Protein AF-A0A449B1X2-F1 (afdb_monomer)

Solvent-accessible surface area (backbone atoms only — not comparable to full-atom values): 13452 Å² total; per-residue (Å²): 103,74,69,58,47,42,67,74,52,53,91,56,66,64,50,77,48,64,40,92,92,39,86,48,26,43,33,37,37,63,71,72,96,64,82,89,53,92,91,52,80,82,50,52,73,48,73,60,70,95,83,69,76,61,75,64,58,42,82,43,78,46,67,61,74,65,26,79,80,39,42,88,85,44,70,64,73,46,77,41,82,39,59,34,68,63,61,54,47,45,52,52,50,53,50,34,22,24,56,30,46,59,81,82,82,80,75,73,80,76,51,33,55,60,54,52,50,51,47,60,46,50,78,43,73,47,51,63,50,61,53,73,44,55,70,60,47,50,54,52,50,55,50,40,63,74,76,56,79,53,97,44,34,60,64,74,38,41,64,64,38,55,57,40,61,71,49,52,72,74,53,49,58,54,33,51,57,41,38,62,76,46,51,89,76,57,81,77,84,83,77,54,67,67,57,40,52,53,52,49,51,53,49,37,52,52,45,25,53,38,44,68,69,37,71,90,36,57,53,72,65,72,70,68,127

Sequence (225 aa):
MKKDLAHILKDKKFKFYIDEDNPLILCFDYPKEYPNDDSLLNVIKLEFSTLSEPIPFFNRSIKPYISEVYQDAFPEKINVKVVDSLRTFYDKITILHREANRINGNYPKKYSRHYYDIYKMLESNLREKSLKNLDLLESVIEFKKKFYHCNFANYDQIYRSKLKLIPSQKAIEVFVNDYKSMKNMIFGDIVSFEQIIKTLKTYENDLNKAIKSFYKWTYKIIGLK

Foldseek 3Di:
DVVVVCVVVPPADKDWDADPVDNQWIKIQGGDPDDDDPLDDNIDIDGDDPQDDLPPKDWDWDFDPVCVVVVPVGVDTDIDIHRDPLLVLLLLLLVLQLQQQDDPLDADALNLVSLVVNLVSCVDCSLVVLLVPCVSNVVSLVSCVVPPDDPRSPSLVVLVLNRDRAHDPSNLVVSQVSVVSCQVVDPDDDDHSVVSNVSVVVSSNSNSVSSVVPPVSPVSVVPDD

Nearest PDB structures (foldseek):
  5yvi-assembly1_A  TM=2.124E-01  e=4.181E+00  Homo sapiens

Radius of gyration: 20.67 Å; Cα contacts (8 Å, |Δi|>4): 233; chains: 1; bounding box: 48×37×62 Å

Secondary structure (DSSP, 8-state):
-HHHHHHHHTT---EEEE-SS-TTEEEEE---SSPPPTTS--SEEEE--TT----SEEEEEE--THHHH-TTT--PPEEEEEE-HHHHHHHHHHHHHHHHT--S--PPTT-HHHHHHHHHHHTTTHHHHHHH-HHHHHHHHHHHHHH---TT--GGGGGGT-------HHHHHHHHHHHHHHGGG--SS---HHHHHHHHHHHHHHHHHHHHT-GGGHHHHHT--

InterPro domains:
  IPR014942 Nucleotidyl transferase AbiEii toxin, Type IV TA system [PF08843] (28-196)

Mean predicted aligned error: 6.17 Å

Organism: NCBI:txid171281

Structure (mmCIF, N/CA/C/O backbone):
data_AF-A0A449B1X2-F1
#
_entry.id   AF-A0A449B1X2-F1
#
loop_
_atom_site.group_PDB
_atom_site.id
_atom_site.type_symbol
_atom_site.label_atom_id
_atom_site.label_alt_id
_atom_site.label_comp_id
_atom_site.label_asym_id
_atom_site.label_entity_id
_atom_site.label_seq_id
_atom_site.pdbx_PDB_ins_code
_atom_site.Cartn_x
_atom_site.Cartn_y
_atom_site.Cartn_z
_atom_site.occupancy
_atom_site.B_iso_or_equiv
_atom_site.auth_seq_id
_atom_site.auth_comp_id
_atom_site.auth_asym_id
_atom_site.auth_atom_id
_atom_site.pdbx_PDB_model_num
ATOM 1 N N . MET A 1 1 ? -25.476 5.617 12.098 1.00 79.50 1 MET A N 1
ATOM 2 C CA . MET A 1 1 ? -24.223 5.414 12.861 1.00 79.50 1 MET A CA 1
ATOM 3 C C . MET A 1 1 ? -24.303 5.873 14.318 1.00 79.50 1 MET A C 1
ATOM 5 O O . MET A 1 1 ? -24.310 5.009 15.176 1.00 79.50 1 MET A O 1
ATOM 9 N N . LYS A 1 2 ? -24.373 7.179 14.653 1.00 83.19 2 LYS A N 1
ATOM 10 C CA . LYS A 1 2 ? -24.375 7.621 16.073 1.00 83.19 2 LYS A CA 1
ATOM 11 C C . LYS A 1 2 ? -25.532 7.029 16.896 1.00 83.19 2 LYS A C 1
ATOM 13 O O . LYS A 1 2 ? -25.310 6.615 18.025 1.00 83.19 2 LYS A O 1
ATOM 18 N N . LYS A 1 3 ? -26.740 6.965 16.319 1.00 85.56 3 LYS A N 1
ATOM 19 C CA . LYS A 1 3 ? -27.915 6.334 16.951 1.00 85.56 3 LYS A CA 1
ATOM 20 C C . LYS A 1 3 ? -27.709 4.828 17.164 1.00 85.56 3 LYS A C 1
ATOM 22 O O . LYS A 1 3 ? -27.893 4.348 18.273 1.00 85.56 3 LYS A O 1
ATOM 27 N N . ASP A 1 4 ? -27.254 4.122 16.131 1.00 86.88 4 ASP A N 1
ATOM 28 C CA . ASP A 1 4 ? -27.020 2.670 16.186 1.00 86.88 4 ASP A CA 1
ATOM 29 C C . ASP A 1 4 ? -25.948 2.311 17.226 1.00 86.88 4 ASP A C 1
ATOM 31 O O . ASP A 1 4 ? -26.134 1.414 18.042 1.00 86.88 4 ASP A O 1
ATOM 35 N N . LEU A 1 5 ? -24.847 3.068 17.263 1.00 88.19 5 LEU A N 1
ATOM 36 C CA . LEU A 1 5 ? -23.786 2.866 18.248 1.00 88.19 5 LEU A CA 1
ATOM 37 C C . LEU A 1 5 ? -24.212 3.246 19.663 1.00 88.19 5 LEU A C 1
ATOM 39 O O . LEU A 1 5 ? -23.775 2.586 20.593 1.00 88.19 5 LEU A O 1
ATOM 43 N N . ALA A 1 6 ? -25.080 4.244 19.849 1.00 87.69 6 ALA A N 1
ATOM 44 C CA . ALA A 1 6 ? -25.638 4.539 21.169 1.00 87.69 6 ALA A CA 1
ATOM 45 C C . ALA A 1 6 ? -26.463 3.361 21.708 1.00 87.69 6 ALA A C 1
ATOM 47 O O . ALA A 1 6 ? -26.383 3.043 22.888 1.00 87.69 6 ALA A O 1
ATOM 48 N N . HIS A 1 7 ? -27.198 2.666 20.838 1.00 88.12 7 HIS A N 1
ATOM 49 C CA . HIS A 1 7 ? -27.919 1.456 21.224 1.00 88.12 7 HIS A CA 1
ATOM 50 C C . HIS A 1 7 ? -26.964 0.308 21.603 1.00 88.12 7 HIS A C 1
ATOM 52 O O . HIS A 1 7 ? -27.181 -0.376 22.600 1.00 88.12 7 HIS A O 1
ATOM 58 N N . ILE A 1 8 ? -25.895 0.096 20.826 1.00 86.62 8 ILE A N 1
ATOM 59 C CA . ILE A 1 8 ? -24.929 -0.995 21.054 1.00 86.62 8 ILE A CA 1
ATOM 60 C C . ILE A 1 8 ? -24.057 -0.731 22.289 1.00 86.62 8 ILE A C 1
ATOM 62 O O . ILE A 1 8 ? -23.863 -1.616 23.119 1.00 86.62 8 ILE A O 1
ATOM 66 N N . LEU A 1 9 ? -23.527 0.486 22.412 1.00 87.75 9 LEU A N 1
ATOM 67 C CA . LEU A 1 9 ? -22.569 0.876 23.449 1.00 87.75 9 LEU A CA 1
ATOM 68 C C . LEU A 1 9 ? -23.246 1.353 24.743 1.00 87.75 9 LEU A C 1
ATOM 70 O O . LEU A 1 9 ? -22.560 1.516 25.754 1.00 87.75 9 LEU A O 1
ATOM 74 N N . LYS A 1 10 ? -24.574 1.531 24.733 1.00 88.50 10 LYS A N 1
ATOM 75 C CA . LYS A 1 10 ? -25.393 1.928 25.888 1.00 88.50 10 LYS A CA 1
ATOM 76 C C . LYS A 1 10 ? -24.820 3.179 26.572 1.00 88.50 10 LYS A C 1
ATOM 78 O O . LYS A 1 10 ? -24.658 4.212 25.928 1.00 88.50 10 LYS A O 1
ATOM 83 N N . ASP A 1 11 ? -24.472 3.072 27.853 1.00 86.75 11 ASP A N 1
ATOM 84 C CA . ASP A 1 11 ? -24.015 4.182 28.698 1.00 86.75 11 ASP A CA 1
ATOM 85 C C . ASP A 1 11 ? -22.529 4.533 28.511 1.00 86.75 11 ASP A C 1
ATOM 87 O O . ASP A 1 11 ? -22.004 5.449 29.153 1.00 86.75 11 ASP A O 1
ATOM 91 N N . LYS A 1 12 ? -21.807 3.806 27.650 1.00 89.75 12 LYS A N 1
ATOM 92 C CA . LYS A 1 12 ? -20.390 4.073 27.403 1.00 89.75 12 LYS A CA 1
ATOM 93 C C . LYS A 1 12 ? -20.226 5.388 26.643 1.00 89.75 12 LYS A C 1
ATOM 95 O O . LYS A 1 12 ? -20.872 5.637 25.627 1.00 89.75 12 LYS A O 1
ATOM 100 N N . LYS A 1 13 ? -19.299 6.226 27.110 1.00 89.44 13 LYS A N 1
ATOM 101 C CA . LYS A 1 13 ? -18.969 7.493 26.449 1.00 89.44 13 LYS A CA 1
ATOM 102 C C . LYS A 1 13 ? -18.191 7.231 25.160 1.00 89.44 13 LYS A C 1
ATOM 104 O O . LYS A 1 13 ? -17.174 6.547 25.179 1.00 89.44 13 LYS A O 1
ATOM 109 N N . PHE A 1 14 ? -18.648 7.830 24.066 1.00 93.00 14 PHE A N 1
ATOM 110 C CA . PHE A 1 14 ? -17.951 7.857 22.783 1.00 93.00 14 PHE A CA 1
ATOM 111 C C . PHE A 1 14 ? -18.197 9.195 22.083 1.00 93.00 14 PHE A C 1
ATOM 113 O O . PHE A 1 14 ? -19.202 9.866 22.344 1.00 93.00 14 PHE A O 1
ATOM 120 N N . LYS A 1 15 ? -17.308 9.588 21.168 1.00 93.38 15 LYS A N 1
ATOM 121 C CA . LYS A 1 15 ? -17.506 10.790 20.344 1.00 93.38 15 LYS A CA 1
ATOM 122 C C . LYS A 1 15 ? -17.110 10.568 18.891 1.00 93.38 15 LYS A C 1
ATOM 124 O O . LYS A 1 15 ? -16.187 9.823 18.576 1.00 93.38 15 LYS A O 1
ATOM 129 N N . PHE A 1 16 ? -17.821 11.278 18.024 1.00 94.81 16 PHE A N 1
ATOM 130 C CA . PHE A 1 16 ? -17.452 11.473 16.631 1.00 94.81 16 PHE A CA 1
ATOM 131 C C . PHE A 1 16 ? -17.043 12.925 16.441 1.00 94.81 16 PHE A C 1
ATOM 133 O O . PHE A 1 16 ? -17.738 13.816 16.930 1.00 94.81 16 PHE A O 1
ATOM 140 N N . TYR A 1 17 ? -15.947 13.154 15.733 1.00 95.12 17 TYR A N 1
ATOM 141 C CA . TYR A 1 17 ? -15.495 14.489 15.358 1.00 95.12 17 TYR A CA 1
ATOM 142 C C . TYR A 1 17 ? -14.731 14.427 14.038 1.00 95.12 17 TYR A C 1
ATOM 144 O O . TYR A 1 17 ? -14.221 13.375 13.659 1.00 95.12 17 TYR A O 1
ATOM 152 N N . ILE A 1 18 ? -14.696 15.541 13.320 1.00 96.25 18 ILE A N 1
ATOM 153 C CA . ILE A 1 18 ? -13.908 15.667 12.094 1.00 96.25 18 ILE A CA 1
ATOM 154 C C . ILE A 1 18 ? -12.468 15.994 12.502 1.00 96.25 18 ILE A C 1
ATOM 156 O O . ILE A 1 18 ? -12.262 16.751 13.450 1.00 96.25 18 ILE A O 1
ATOM 160 N N . ASP A 1 19 ? -11.491 15.377 11.843 1.00 94.75 19 ASP A N 1
ATOM 161 C CA . ASP A 1 19 ? -10.074 15.675 12.059 1.00 94.75 19 ASP A CA 1
ATOM 162 C C . ASP A 1 19 ? -9.773 17.142 11.712 1.00 94.75 19 ASP A C 1
ATOM 164 O O . ASP A 1 19 ? -10.241 17.652 10.694 1.00 94.75 19 ASP A O 1
ATOM 168 N N . GLU A 1 20 ? -9.017 17.823 12.572 1.00 93.81 20 GLU A N 1
ATOM 169 C CA . GLU A 1 20 ? -8.759 19.265 12.445 1.00 93.81 20 GLU A CA 1
ATOM 170 C C . GLU A 1 20 ? -7.933 19.598 11.197 1.00 93.81 20 GLU A C 1
ATOM 172 O O . GLU A 1 20 ? -8.171 20.620 10.553 1.00 93.81 20 GLU A O 1
ATOM 177 N N . ASP A 1 21 ? -7.013 18.706 10.819 1.00 93.19 21 ASP A N 1
ATOM 178 C CA . ASP A 1 21 ? -6.116 18.899 9.681 1.00 93.19 21 ASP A CA 1
ATOM 179 C C . ASP A 1 21 ? -6.729 18.402 8.365 1.00 93.19 21 ASP A C 1
ATOM 181 O O . ASP A 1 21 ? -6.285 18.789 7.279 1.00 93.19 21 ASP A O 1
ATOM 185 N N . ASN A 1 22 ? -7.731 17.516 8.429 1.00 91.25 22 ASN A N 1
ATOM 186 C CA . ASN A 1 22 ? -8.323 16.910 7.243 1.00 91.25 22 ASN A CA 1
ATOM 187 C C . ASN A 1 22 ? -9.846 16.696 7.369 1.00 91.25 22 ASN A C 1
ATOM 189 O O . ASN A 1 22 ? -10.288 15.712 7.972 1.00 91.25 22 ASN A O 1
ATOM 193 N N . PRO A 1 23 ? -10.673 17.510 6.681 1.00 93.19 23 PRO A N 1
ATOM 194 C CA . PRO A 1 23 ? -12.130 17.408 6.760 1.00 93.19 23 PRO A CA 1
ATOM 195 C C . PRO A 1 23 ? -12.701 16.113 6.162 1.00 93.19 23 PRO A C 1
ATOM 197 O O . PRO A 1 23 ? -13.877 15.807 6.354 1.00 93.19 23 PRO A O 1
ATOM 200 N N . LEU A 1 24 ? -11.885 15.342 5.436 1.00 93.19 24 LEU A N 1
ATOM 201 C CA . LEU A 1 24 ? -12.251 14.041 4.880 1.00 93.19 24 LEU A CA 1
ATOM 202 C C . LEU A 1 24 ? -12.017 12.881 5.855 1.00 93.19 24 LEU A C 1
ATOM 204 O O . LEU A 1 24 ? -12.243 11.727 5.492 1.00 93.19 24 LEU A O 1
ATOM 208 N N . ILE A 1 25 ? -11.557 13.156 7.076 1.00 94.56 25 ILE A N 1
ATOM 209 C CA . ILE A 1 25 ? -11.346 12.144 8.106 1.00 94.56 25 ILE A CA 1
ATOM 210 C C . ILE A 1 25 ? -12.384 12.326 9.213 1.00 94.56 25 ILE A C 1
ATOM 212 O O . ILE A 1 25 ? -12.395 13.324 9.933 1.00 94.56 25 ILE A O 1
ATOM 216 N N . LEU A 1 26 ? -13.229 11.311 9.390 1.00 95.06 26 LEU A N 1
ATOM 217 C CA . LEU A 1 26 ? -14.110 11.186 10.544 1.00 95.06 26 LEU A CA 1
ATOM 218 C C . LEU A 1 26 ? -13.417 10.346 11.618 1.00 95.06 26 LEU A C 1
ATOM 220 O O . LEU A 1 26 ? -13.124 9.168 11.416 1.00 95.06 26 LEU A O 1
ATOM 224 N N . CYS A 1 27 ? -13.187 10.943 12.778 1.00 95.62 27 CYS A N 1
ATOM 225 C CA . CYS A 1 27 ? -12.621 10.283 13.941 1.00 95.62 27 CYS A CA 1
ATOM 226 C C . CYS A 1 27 ? -13.729 9.692 14.819 1.00 95.62 27 CYS A C 1
ATOM 228 O O . CYS A 1 27 ? -14.678 10.386 15.191 1.00 95.62 27 CYS A O 1
ATOM 230 N N . PHE A 1 28 ? -13.579 8.421 15.187 1.00 95.06 28 PHE A N 1
ATOM 231 C CA . PHE A 1 28 ? -14.386 7.737 16.190 1.00 95.06 28 PHE A CA 1
ATOM 232 C C . PHE A 1 28 ? -13.539 7.444 17.429 1.00 95.06 28 PHE A C 1
ATOM 234 O O . PHE A 1 28 ? -12.698 6.541 17.435 1.00 95.06 28 PHE A O 1
ATOM 241 N N . ASP A 1 29 ? -13.765 8.229 18.479 1.00 92.69 29 ASP A N 1
ATOM 242 C CA . ASP A 1 29 ? -13.193 7.994 19.801 1.00 92.69 29 ASP A CA 1
ATOM 243 C C . ASP A 1 29 ? -14.105 7.026 20.551 1.00 92.69 29 ASP A C 1
ATOM 245 O O . ASP A 1 29 ? -15.198 7.388 21.009 1.00 92.69 29 ASP A O 1
ATOM 249 N N . TYR A 1 30 ? -13.679 5.769 20.563 1.00 91.69 30 TYR A N 1
ATOM 250 C CA . TYR A 1 30 ? -14.423 4.650 21.115 1.00 91.69 30 TYR A CA 1
ATOM 251 C C . TYR A 1 30 ? -14.208 4.538 22.636 1.00 91.69 30 TYR A C 1
ATOM 253 O O . TYR A 1 30 ? -13.225 5.065 23.161 1.00 91.69 30 TYR A O 1
ATOM 261 N N . PRO A 1 31 ? -15.101 3.844 23.365 1.00 90.62 31 PRO A N 1
ATOM 262 C CA . PRO A 1 31 ? -14.926 3.610 24.796 1.00 90.62 31 PRO A CA 1
ATOM 263 C C . PRO A 1 31 ? -13.665 2.788 25.093 1.00 90.62 31 PRO A C 1
ATOM 265 O O . PRO A 1 31 ? -13.450 1.748 24.473 1.00 90.62 31 PRO A O 1
ATOM 268 N N . LYS A 1 32 ? -12.854 3.222 26.063 1.00 86.88 32 LYS A N 1
ATOM 269 C CA . LYS A 1 32 ? -11.584 2.575 26.434 1.00 86.88 32 LYS A CA 1
ATOM 270 C C . LYS A 1 32 ? -11.630 2.136 27.891 1.00 86.88 32 LYS A C 1
ATOM 272 O O . LYS A 1 32 ? -12.046 2.912 28.746 1.00 86.88 32 LYS A O 1
ATOM 277 N N . GLU A 1 33 ? -11.177 0.915 28.152 1.00 82.69 33 GLU A N 1
ATOM 278 C CA . GLU A 1 33 ? -11.013 0.370 29.510 1.00 82.69 33 GLU A CA 1
ATOM 279 C C . GLU A 1 33 ? -9.566 0.498 30.015 1.00 82.69 33 GLU A C 1
ATOM 281 O O . GLU A 1 33 ? -9.317 0.446 31.215 1.00 82.69 33 GLU A O 1
ATOM 286 N N . TYR A 1 34 ? -8.611 0.698 29.102 1.00 80.38 34 TYR A N 1
ATOM 287 C CA . TYR A 1 34 ? -7.194 0.848 29.422 1.00 80.38 34 TYR A CA 1
ATOM 288 C C . TYR A 1 34 ? -6.746 2.307 29.265 1.00 80.38 34 TYR A C 1
ATOM 290 O O . TYR A 1 34 ? -7.310 3.028 28.432 1.00 80.38 34 TYR A O 1
ATOM 298 N N . PRO A 1 35 ? -5.737 2.752 30.040 1.00 73.19 35 PRO A N 1
ATOM 299 C CA . PRO A 1 35 ? -5.130 4.066 29.864 1.00 73.19 35 PRO A CA 1
ATOM 300 C C . PRO A 1 35 ? -4.631 4.261 28.432 1.00 73.19 35 PRO A C 1
ATOM 302 O O . PRO A 1 35 ? -4.249 3.301 27.762 1.00 73.19 35 PRO A O 1
ATOM 305 N N . ASN A 1 36 ? -4.617 5.513 27.975 1.00 70.44 36 ASN A N 1
ATOM 306 C CA . ASN A 1 36 ? -4.036 5.831 26.679 1.00 70.44 36 ASN A CA 1
ATOM 307 C C . ASN A 1 36 ? -2.548 5.462 26.689 1.00 70.44 36 ASN A C 1
ATOM 309 O O . ASN A 1 36 ? -1.791 5.944 27.529 1.00 70.44 36 ASN A O 1
ATOM 313 N N . ASP A 1 37 ? -2.152 4.631 25.736 1.00 67.12 37 ASP A N 1
ATOM 314 C CA . ASP A 1 37 ? -0.757 4.459 25.361 1.00 67.12 37 ASP A CA 1
ATOM 315 C C . ASP A 1 37 ? -0.428 5.508 24.291 1.00 67.12 37 ASP A C 1
ATOM 317 O O . ASP A 1 37 ? -1.051 5.518 23.224 1.00 67.12 37 ASP A O 1
ATOM 321 N N . ASP A 1 38 ? 0.525 6.398 24.576 1.00 66.94 38 ASP A N 1
ATOM 322 C CA . ASP A 1 38 ? 0.969 7.450 23.651 1.00 66.94 38 ASP A CA 1
ATOM 323 C C . ASP A 1 38 ? 1.613 6.882 22.371 1.00 66.94 38 ASP A C 1
ATOM 325 O O . ASP A 1 38 ? 1.762 7.590 21.372 1.00 66.94 38 ASP A O 1
ATOM 329 N N . SER A 1 39 ? 1.980 5.595 22.364 1.00 62.69 39 SER A N 1
ATOM 330 C CA . SER A 1 39 ? 2.537 4.916 21.194 1.00 62.69 39 SER A CA 1
ATOM 331 C C . SER A 1 39 ? 1.486 4.516 20.149 1.00 62.69 39 SER A C 1
ATOM 333 O O . SER A 1 39 ? 1.850 4.221 19.004 1.00 62.69 39 SER A O 1
ATOM 335 N N . LEU A 1 40 ? 0.189 4.556 20.489 1.00 67.69 40 LEU A N 1
ATOM 336 C CA . LEU A 1 40 ? -0.909 4.168 19.604 1.00 67.69 40 LEU A CA 1
ATOM 337 C C . LEU A 1 40 ? -1.988 5.251 19.504 1.00 67.69 40 LEU A C 1
ATOM 339 O O . LEU A 1 40 ? -2.415 5.875 20.471 1.00 67.69 40 LEU A O 1
ATOM 343 N N . LEU A 1 41 ? -2.494 5.443 18.285 1.00 76.81 41 LEU A N 1
ATOM 344 C CA . LEU A 1 41 ? -3.669 6.278 18.060 1.00 76.81 41 LEU A CA 1
ATOM 345 C C . LEU A 1 41 ? -4.904 5.559 18.611 1.00 76.81 41 LEU A C 1
ATOM 347 O O . LEU A 1 41 ? -5.445 4.662 17.971 1.00 76.81 41 LEU A O 1
ATOM 351 N N . ASN A 1 42 ? -5.380 5.997 19.774 1.00 84.06 42 ASN A N 1
ATOM 352 C CA . ASN A 1 42 ? -6.556 5.440 20.448 1.00 84.06 42 ASN A CA 1
ATOM 353 C C . ASN A 1 42 ? -7.881 5.947 19.843 1.00 84.06 42 ASN A C 1
ATOM 355 O O . ASN A 1 42 ? -8.809 6.292 20.569 1.00 84.06 42 ASN A O 1
ATOM 359 N N . VAL A 1 43 ? -7.953 6.074 18.517 1.00 91.62 43 VAL A N 1
ATOM 360 C CA . VAL A 1 43 ? -9.102 6.593 17.760 1.00 91.62 43 VAL A CA 1
ATOM 361 C C . VAL A 1 43 ? -9.167 5.863 16.421 1.00 91.62 43 VAL A C 1
ATOM 363 O O . VAL A 1 43 ? -8.153 5.728 15.735 1.00 91.62 43 VAL A O 1
ATOM 366 N N . ILE A 1 44 ? -10.362 5.439 16.006 1.00 92.94 44 ILE A N 1
ATOM 367 C CA . ILE A 1 44 ? -10.575 4.876 14.668 1.00 92.94 44 ILE A CA 1
ATOM 368 C C . ILE A 1 44 ? -10.782 6.036 13.692 1.00 92.94 44 ILE A C 1
ATOM 370 O O . ILE A 1 44 ? -11.759 6.776 13.801 1.00 92.94 44 ILE A O 1
ATOM 374 N N . LYS A 1 45 ? -9.865 6.202 12.734 1.00 94.19 45 LYS A N 1
ATOM 375 C CA . LYS A 1 45 ? -9.980 7.198 11.659 1.00 94.19 45 LYS A CA 1
ATOM 376 C C . LYS A 1 45 ? -10.632 6.569 10.428 1.00 94.19 45 LYS A C 1
ATOM 378 O O . LYS A 1 45 ? -10.117 5.597 9.882 1.00 94.19 45 LYS A O 1
ATOM 383 N N . LEU A 1 46 ? -11.751 7.137 9.990 1.00 93.44 46 LEU A N 1
ATOM 384 C CA . LEU A 1 46 ? -12.450 6.781 8.758 1.00 93.44 46 LEU A CA 1
ATOM 385 C C . LEU A 1 46 ? -12.140 7.850 7.708 1.00 93.44 46 LEU A C 1
ATOM 387 O O . LEU A 1 46 ? -12.628 8.973 7.808 1.00 93.44 46 LEU A O 1
ATOM 391 N N . GLU A 1 47 ? -11.301 7.511 6.733 1.00 92.94 47 GLU A N 1
ATOM 392 C CA . GLU A 1 47 ? -10.860 8.433 5.682 1.00 92.94 47 GLU A CA 1
ATOM 393 C C . GLU A 1 47 ? -11.690 8.255 4.403 1.00 92.94 47 GLU A C 1
ATOM 395 O O . GLU A 1 47 ? -11.806 7.152 3.865 1.00 92.94 47 GLU A O 1
ATOM 400 N N . PHE A 1 48 ? -12.245 9.356 3.895 1.00 88.69 48 PHE A N 1
ATOM 401 C CA . PHE A 1 48 ? -13.091 9.389 2.705 1.00 88.69 48 PHE A CA 1
ATOM 402 C C . PHE A 1 48 ? -12.367 10.092 1.556 1.00 88.69 48 PHE A C 1
ATOM 404 O O . PHE A 1 48 ? -12.334 11.313 1.466 1.00 88.69 48 PHE A O 1
ATOM 411 N N . SER A 1 49 ? -11.791 9.327 0.633 1.00 79.50 49 SER A N 1
ATOM 412 C CA . SER A 1 49 ? -11.182 9.906 -0.569 1.00 79.50 49 SER A CA 1
ATOM 413 C C . SER A 1 49 ? -12.235 10.196 -1.641 1.00 79.50 49 SER A C 1
ATOM 415 O O . SER A 1 49 ? -13.020 9.323 -1.994 1.00 79.50 49 SER A O 1
ATOM 417 N N . THR A 1 50 ? -12.211 11.397 -2.222 1.00 73.94 50 THR A N 1
ATOM 418 C CA . THR A 1 50 ? -13.049 11.762 -3.384 1.00 73.94 50 THR A CA 1
ATOM 419 C C . THR A 1 50 ? -12.522 11.192 -4.707 1.00 73.94 50 THR A C 1
ATOM 421 O O . THR A 1 50 ? -13.232 11.194 -5.707 1.00 73.94 50 THR A O 1
ATOM 424 N N . LEU A 1 51 ? -11.278 10.696 -4.710 1.00 73.81 51 LEU A N 1
ATOM 425 C CA . LEU A 1 51 ? -10.538 10.221 -5.886 1.00 73.81 51 LEU A CA 1
ATOM 426 C C . LEU A 1 51 ? -10.162 8.731 -5.806 1.00 73.81 51 LEU A C 1
ATOM 428 O O . LEU A 1 51 ? -9.220 8.292 -6.461 1.00 73.81 51 LEU A O 1
ATOM 432 N N . SER A 1 52 ? -10.850 7.932 -4.993 1.00 66.94 52 SER A N 1
ATOM 433 C CA . SER A 1 52 ? -10.652 6.482 -4.979 1.00 66.94 52 SER A CA 1
ATOM 434 C C . SER A 1 52 ? -11.486 5.831 -6.082 1.00 66.94 52 SER A C 1
ATOM 436 O O . SER A 1 52 ? -12.706 5.952 -6.105 1.00 66.94 52 SER A O 1
ATOM 438 N N . GLU A 1 53 ? -10.836 5.108 -6.994 1.00 72.50 53 GLU A N 1
ATOM 439 C CA . GLU A 1 53 ? -11.523 4.206 -7.920 1.00 72.50 53 GLU A CA 1
ATOM 440 C C . GLU A 1 53 ? -11.522 2.798 -7.311 1.00 72.50 53 GLU A C 1
ATOM 442 O O . GLU A 1 53 ? -10.494 2.119 -7.332 1.00 72.50 53 GLU A O 1
ATOM 447 N N . PRO A 1 54 ? -12.649 2.333 -6.743 1.00 72.06 54 PRO A N 1
ATOM 448 C CA . PRO A 1 54 ? -12.691 1.073 -6.011 1.00 72.06 54 PRO A CA 1
ATOM 449 C C . PRO A 1 54 ? -12.826 -0.138 -6.944 1.00 72.06 54 PRO A C 1
ATOM 451 O O . PRO A 1 54 ? -13.273 -1.192 -6.510 1.00 72.06 54 PRO A O 1
ATOM 454 N N . ILE A 1 55 ? -12.524 -0.000 -8.235 1.00 79.88 55 ILE A N 1
ATOM 455 C CA . ILE A 1 55 ? -12.820 -1.016 -9.246 1.00 79.88 55 ILE A CA 1
ATOM 456 C C . ILE A 1 55 ? -11.514 -1.685 -9.702 1.00 79.88 55 ILE A C 1
ATOM 458 O O . ILE A 1 55 ? -10.570 -0.986 -10.071 1.00 79.88 55 ILE A O 1
ATOM 462 N N . PRO A 1 56 ? -11.438 -3.025 -9.728 1.00 87.31 56 PRO A N 1
ATOM 463 C CA . PRO A 1 56 ? -12.455 -3.970 -9.261 1.00 87.31 56 PRO A CA 1
ATOM 464 C C . PRO A 1 56 ? -12.532 -4.052 -7.722 1.00 87.31 56 PRO A C 1
ATOM 466 O O . PRO A 1 56 ? -11.531 -3.860 -7.032 1.00 87.31 56 PRO A O 1
ATOM 469 N N . PHE A 1 57 ? -13.715 -4.384 -7.191 1.00 89.38 57 PHE A N 1
ATOM 470 C CA . PHE A 1 57 ? -13.929 -4.722 -5.776 1.00 89.38 57 PHE A CA 1
ATOM 471 C C . PHE A 1 57 ? -14.541 -6.115 -5.632 1.00 89.38 57 PHE A C 1
ATOM 473 O O . PHE A 1 57 ? -15.201 -6.624 -6.537 1.00 89.38 57 PHE A O 1
ATOM 480 N N . PHE A 1 58 ? -14.374 -6.704 -4.451 1.00 88.81 58 PHE A N 1
ATOM 481 C CA . PHE A 1 58 ? -14.935 -7.996 -4.080 1.00 88.81 58 PHE A CA 1
ATOM 482 C C . PHE A 1 58 ? -15.553 -7.940 -2.685 1.00 88.81 58 PHE A C 1
ATOM 484 O O . PHE A 1 58 ? -15.085 -7.211 -1.811 1.00 88.81 58 PHE A O 1
ATOM 491 N N . ASN A 1 59 ? -16.577 -8.759 -2.451 1.00 92.44 59 ASN A N 1
ATOM 492 C CA . ASN A 1 59 ? -17.039 -9.032 -1.094 1.00 92.44 59 ASN A CA 1
ATOM 493 C C . ASN A 1 59 ? -16.083 -10.035 -0.438 1.00 92.44 59 ASN A C 1
ATOM 495 O O . ASN A 1 59 ? -15.788 -11.090 -1.006 1.00 92.44 59 ASN A O 1
ATOM 499 N N . ARG A 1 60 ? -15.602 -9.720 0.762 1.00 91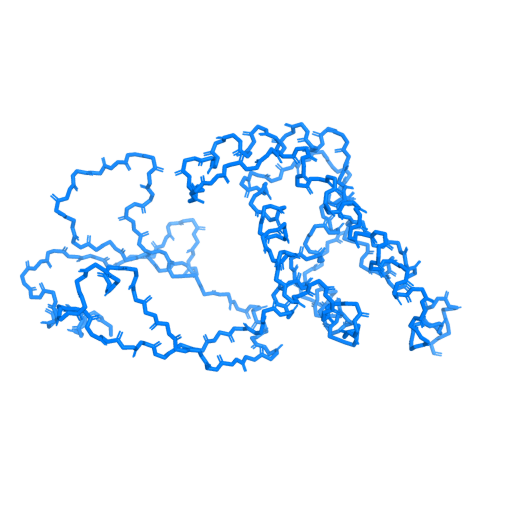.94 60 ARG A N 1
ATOM 500 C CA . ARG A 1 60 ? -14.800 -10.617 1.594 1.00 91.94 60 ARG A CA 1
ATOM 501 C C . ARG A 1 60 ? -15.448 -10.767 2.955 1.00 91.94 60 ARG A C 1
ATOM 503 O O . ARG A 1 60 ? -15.899 -9.792 3.544 1.00 91.94 60 ARG A O 1
ATOM 510 N N . SER A 1 61 ? -15.469 -12.002 3.436 1.00 93.06 61 SER A N 1
ATOM 511 C CA . SER A 1 61 ? -15.850 -12.301 4.808 1.00 93.06 61 SER A CA 1
ATOM 512 C C . SER A 1 61 ? -14.603 -12.204 5.678 1.00 93.06 61 SER A C 1
ATOM 514 O O . SER A 1 61 ? -13.595 -12.842 5.370 1.00 93.06 61 SER A O 1
ATOM 516 N N . ILE A 1 62 ? -14.658 -11.390 6.724 1.00 92.19 62 ILE A N 1
ATOM 517 C CA . ILE A 1 62 ? -13.595 -11.223 7.713 1.00 92.19 62 ILE A CA 1
ATOM 518 C C . ILE A 1 62 ? -14.092 -11.668 9.086 1.00 92.19 62 ILE A C 1
ATOM 520 O O . ILE A 1 62 ? -15.295 -11.669 9.365 1.00 92.19 62 ILE A O 1
ATOM 524 N N . LYS A 1 63 ? -13.142 -12.034 9.944 1.00 90.50 63 LYS A N 1
ATOM 525 C CA . LYS A 1 63 ? -13.376 -12.351 11.349 1.00 90.50 63 LYS A CA 1
ATOM 526 C C . LYS A 1 63 ? -12.465 -11.491 12.225 1.00 90.50 63 LYS A C 1
ATOM 528 O O . LYS A 1 63 ? -11.308 -11.296 11.852 1.00 90.50 63 LYS A O 1
ATOM 533 N N . PRO A 1 64 ? -12.950 -10.978 13.365 1.00 90.00 64 PRO A N 1
ATOM 534 C CA . PRO A 1 64 ? -12.092 -10.319 14.342 1.00 90.00 64 PRO A CA 1
ATOM 535 C C . PRO A 1 64 ? -11.064 -11.299 14.919 1.00 90.00 64 PRO A C 1
ATOM 537 O O . PRO A 1 64 ? -11.432 -12.426 15.239 1.00 90.00 64 PRO A O 1
ATOM 540 N N . TYR A 1 65 ? -9.820 -10.877 15.157 1.00 88.44 65 TYR A N 1
ATOM 541 C CA . TYR A 1 65 ? -8.822 -11.749 15.802 1.00 88.44 65 TYR A CA 1
ATOM 542 C C . TYR A 1 65 ? -9.261 -12.241 17.185 1.00 88.44 65 TYR A C 1
ATOM 544 O O . TYR A 1 65 ? -8.986 -13.376 17.553 1.00 88.44 65 TYR A O 1
ATOM 552 N N . ILE A 1 66 ? -10.019 -11.432 17.934 1.00 89.62 66 ILE A N 1
ATOM 553 C CA . ILE A 1 66 ? -10.550 -11.844 19.242 1.00 89.62 66 ILE A CA 1
ATOM 554 C C . ILE A 1 66 ? -11.470 -13.072 19.147 1.00 89.62 66 ILE A C 1
ATOM 556 O O . ILE A 1 66 ? -11.563 -13.832 20.106 1.00 89.62 66 ILE A O 1
ATOM 560 N N . SER A 1 67 ? -12.086 -13.314 17.983 1.00 90.06 67 SER A N 1
ATOM 561 C CA . SER A 1 67 ? -12.887 -14.518 17.746 1.00 90.06 67 SER A CA 1
ATOM 562 C C . SER A 1 67 ? -12.047 -15.791 17.680 1.00 90.06 67 SER A C 1
ATOM 564 O O . SER A 1 67 ? -12.590 -16.866 17.876 1.00 90.06 67 SER A O 1
ATOM 566 N N . GLU A 1 68 ? -10.736 -15.710 17.435 1.00 87.94 68 GLU A N 1
ATOM 567 C CA . GLU A 1 68 ? -9.859 -16.887 17.456 1.00 87.94 68 GLU A CA 1
ATOM 568 C C . GLU A 1 68 ? -9.660 -17.416 18.880 1.00 87.94 68 GLU A C 1
ATOM 570 O O . GLU A 1 68 ? -9.506 -18.619 19.069 1.00 87.94 68 GLU A O 1
ATOM 575 N N . VAL A 1 69 ? -9.722 -16.523 19.875 1.00 91.06 69 VAL A N 1
ATOM 576 C CA . VAL A 1 69 ? -9.573 -16.848 21.301 1.00 91.06 69 VAL A CA 1
ATOM 577 C C . VAL A 1 69 ? -10.933 -17.054 21.974 1.00 91.06 69 VAL A C 1
ATOM 579 O O . VAL A 1 69 ? -11.094 -17.973 22.769 1.00 91.06 69 VAL A O 1
ATOM 582 N N . TYR A 1 70 ? -11.925 -16.225 21.638 1.00 89.69 70 TYR A N 1
ATOM 583 C CA . TYR A 1 70 ? -13.260 -16.225 22.241 1.00 89.69 70 TYR A CA 1
ATOM 584 C C . TYR A 1 70 ? -14.345 -16.442 21.178 1.00 89.69 70 TYR A C 1
ATOM 586 O O . TYR A 1 70 ? -15.136 -15.543 20.878 1.00 89.69 70 TYR A O 1
ATOM 594 N N . GLN A 1 71 ? -14.371 -17.642 20.594 1.00 86.25 71 GLN A N 1
ATOM 595 C CA . GLN A 1 71 ? -15.268 -17.993 19.483 1.00 86.25 71 GLN A CA 1
ATOM 596 C C . GLN A 1 71 ? -16.752 -17.788 19.815 1.00 86.25 71 GLN A C 1
ATOM 598 O O . GLN A 1 71 ? -17.477 -17.222 19.000 1.00 86.25 71 GLN A O 1
ATOM 603 N N . ASP A 1 72 ? -17.186 -18.182 21.015 1.00 88.62 72 ASP A N 1
ATOM 604 C CA . ASP A 1 72 ? -18.599 -18.110 21.418 1.00 88.62 72 ASP A CA 1
ATOM 605 C C . ASP A 1 72 ? -19.074 -16.677 21.688 1.00 88.62 72 ASP A C 1
ATOM 607 O O . ASP A 1 72 ? -20.239 -16.351 21.468 1.00 88.62 72 ASP A O 1
ATOM 611 N N . ALA A 1 73 ? -18.170 -15.802 22.142 1.00 85.44 73 ALA A N 1
ATOM 612 C CA . ALA A 1 73 ? -18.485 -14.404 22.434 1.00 85.44 73 ALA A CA 1
ATOM 613 C C . ALA A 1 73 ? -18.469 -13.521 21.176 1.00 85.44 73 ALA A C 1
ATOM 615 O O . ALA A 1 73 ? -19.173 -12.514 21.120 1.00 85.44 73 ALA A O 1
ATOM 616 N N . PHE A 1 74 ? -17.683 -13.899 20.160 1.00 84.94 74 PHE A N 1
ATOM 617 C CA . PHE A 1 74 ? -17.560 -13.169 18.896 1.00 84.94 74 PHE A CA 1
ATOM 618 C C . PHE A 1 74 ? -17.735 -14.102 17.683 1.00 84.94 74 PHE A C 1
ATOM 620 O O . PHE A 1 74 ? -16.817 -14.230 16.868 1.00 84.94 74 PHE A O 1
ATOM 627 N N . PRO A 1 75 ? -18.907 -14.745 17.516 1.00 78.38 75 PRO A N 1
ATOM 628 C CA . PRO A 1 75 ? -19.124 -15.740 16.461 1.00 78.38 75 PRO A CA 1
ATOM 629 C C . PRO A 1 75 ? -19.287 -15.117 15.064 1.00 78.38 75 PRO A C 1
ATOM 631 O O . PRO A 1 75 ? -19.321 -15.822 14.049 1.00 78.38 75 PRO A O 1
ATOM 634 N N . GLU A 1 76 ? -19.430 -13.793 14.996 1.00 81.19 76 GLU A N 1
ATOM 635 C CA . GLU A 1 76 ? -19.857 -13.076 13.803 1.00 81.19 76 GLU A CA 1
ATOM 636 C C . GLU A 1 76 ? -18.809 -13.089 12.681 1.00 81.19 76 GLU A C 1
ATOM 638 O O . GLU A 1 76 ? -17.627 -12.786 12.859 1.00 81.19 76 GLU A O 1
ATOM 643 N N . LYS A 1 77 ? -19.285 -13.390 11.469 1.00 86.56 77 LYS A N 1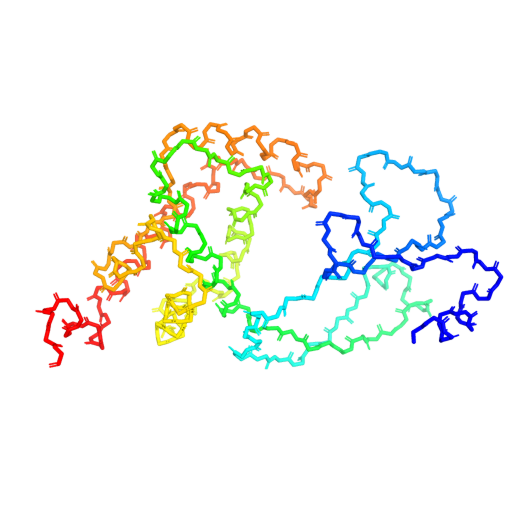
ATOM 644 C CA . LYS A 1 77 ? -18.560 -13.153 10.220 1.00 86.56 77 LYS A CA 1
ATOM 645 C C . LYS A 1 77 ? -19.050 -11.847 9.616 1.00 86.56 77 LYS A C 1
ATOM 647 O O . LYS A 1 77 ? -20.230 -11.717 9.296 1.00 86.56 77 LYS A O 1
ATOM 652 N N . ILE A 1 78 ? -18.138 -10.908 9.401 1.00 90.25 78 ILE A N 1
ATOM 653 C CA . ILE A 1 78 ? -18.467 -9.596 8.847 1.00 90.25 78 ILE A CA 1
ATOM 654 C C . ILE A 1 78 ? -18.160 -9.624 7.354 1.00 90.25 78 ILE A C 1
ATOM 656 O O . ILE A 1 78 ? -17.042 -9.934 6.949 1.00 90.25 78 ILE A O 1
ATOM 660 N N . ASN A 1 79 ? -19.142 -9.302 6.516 1.00 92.31 79 ASN A N 1
ATOM 661 C CA . ASN A 1 79 ? -18.927 -9.185 5.077 1.00 92.31 79 ASN A CA 1
ATOM 662 C C . ASN A 1 79 ? -18.632 -7.730 4.718 1.00 92.31 79 ASN A C 1
ATOM 664 O O . ASN A 1 79 ? -19.444 -6.842 4.966 1.00 92.31 79 ASN A O 1
ATOM 668 N N . VAL A 1 80 ? -17.476 -7.497 4.106 1.00 92.50 80 VAL A N 1
ATOM 669 C CA . VAL A 1 80 ? -17.001 -6.173 3.704 1.00 92.50 80 VAL A CA 1
ATOM 670 C C . VAL A 1 80 ? -16.719 -6.135 2.208 1.00 92.50 80 VAL A C 1
ATOM 672 O O . VAL A 1 80 ? -16.236 -7.106 1.623 1.00 92.50 80 VAL A O 1
ATOM 675 N N . LYS A 1 81 ? -17.001 -4.993 1.578 1.00 92.06 81 LYS A N 1
ATOM 676 C CA . LYS A 1 81 ? -16.525 -4.702 0.223 1.00 92.06 81 LYS A CA 1
ATOM 677 C C . LYS A 1 81 ? -15.087 -4.215 0.313 1.00 92.06 81 LYS A C 1
ATOM 679 O O . LYS A 1 81 ? -14.817 -3.235 1.001 1.00 92.06 81 LYS A O 1
ATOM 684 N N . VAL A 1 82 ? -14.183 -4.883 -0.391 1.00 92.00 82 VAL A N 1
ATOM 685 C CA . VAL A 1 82 ? -12.766 -4.516 -0.451 1.00 92.00 82 VAL A CA 1
ATOM 686 C C . VAL A 1 82 ? -12.333 -4.344 -1.895 1.00 92.00 82 VAL A C 1
ATOM 688 O O . VAL A 1 82 ? -12.788 -5.073 -2.777 1.00 92.00 82 VAL A O 1
ATOM 691 N N . VAL A 1 83 ? -11.438 -3.389 -2.134 1.00 92.12 83 VAL A N 1
ATOM 692 C CA . VAL A 1 83 ? -10.763 -3.256 -3.428 1.00 92.12 83 VAL A CA 1
ATOM 693 C C . VAL A 1 83 ? -9.956 -4.524 -3.692 1.00 92.12 83 VAL A C 1
ATOM 695 O O . VAL A 1 83 ? -9.430 -5.149 -2.767 1.00 92.12 83 VAL A O 1
ATOM 698 N N . ASP A 1 84 ? -9.872 -4.919 -4.956 1.00 93.06 84 ASP A N 1
ATOM 699 C CA . ASP A 1 84 ? -9.041 -6.034 -5.374 1.00 93.06 84 ASP A CA 1
ATOM 700 C C . ASP A 1 84 ? -7.598 -5.893 -4.869 1.00 93.06 84 ASP A C 1
ATOM 702 O O . ASP A 1 84 ? -6.987 -4.816 -4.885 1.00 93.06 84 ASP A O 1
ATOM 706 N N . SER A 1 85 ? -7.040 -7.005 -4.395 1.00 94.50 85 SER A N 1
ATOM 707 C CA . SER A 1 85 ? -5.711 -7.000 -3.794 1.00 94.50 85 SER A CA 1
ATOM 708 C C . SER A 1 85 ? -4.620 -6.771 -4.836 1.00 94.50 85 SER A C 1
ATOM 710 O O . SER A 1 85 ? -3.614 -6.142 -4.512 1.00 94.50 85 SER A O 1
ATOM 712 N N . LEU A 1 86 ? -4.824 -7.200 -6.087 1.00 96.44 86 LEU A N 1
ATOM 713 C CA . LEU A 1 86 ? -3.886 -6.937 -7.174 1.00 96.44 86 LEU A CA 1
ATOM 714 C C . LEU A 1 86 ? -3.969 -5.479 -7.651 1.00 96.44 86 LEU A C 1
ATOM 716 O O . LEU A 1 86 ? -2.932 -4.852 -7.860 1.00 96.44 86 LEU A O 1
ATOM 720 N N . ARG A 1 87 ? -5.167 -4.894 -7.735 1.00 95.44 87 ARG A N 1
ATOM 721 C CA . ARG A 1 87 ? -5.353 -3.450 -7.953 1.00 95.44 87 ARG A CA 1
ATOM 722 C C . ARG A 1 87 ? -4.616 -2.636 -6.889 1.00 95.44 87 ARG A C 1
ATOM 724 O O . ARG A 1 87 ? -3.779 -1.804 -7.225 1.00 95.44 87 ARG A O 1
ATOM 731 N N . THR A 1 88 ? -4.857 -2.943 -5.613 1.00 95.19 88 THR A N 1
ATOM 732 C CA . THR A 1 88 ? -4.179 -2.305 -4.469 1.00 95.19 88 THR A CA 1
ATOM 733 C C . THR A 1 88 ? -2.661 -2.464 -4.554 1.00 95.19 88 THR A C 1
ATOM 735 O O . THR A 1 88 ? -1.909 -1.534 -4.261 1.00 95.19 88 THR A O 1
ATOM 738 N N . PHE A 1 89 ? -2.197 -3.643 -4.969 1.00 97.62 89 PHE A N 1
ATOM 739 C CA . PHE A 1 89 ? -0.782 -3.920 -5.160 1.00 97.62 89 PHE A CA 1
ATOM 740 C C . PHE A 1 89 ? -0.177 -3.004 -6.228 1.00 97.62 89 PHE A C 1
ATOM 742 O O . PHE A 1 89 ? 0.829 -2.34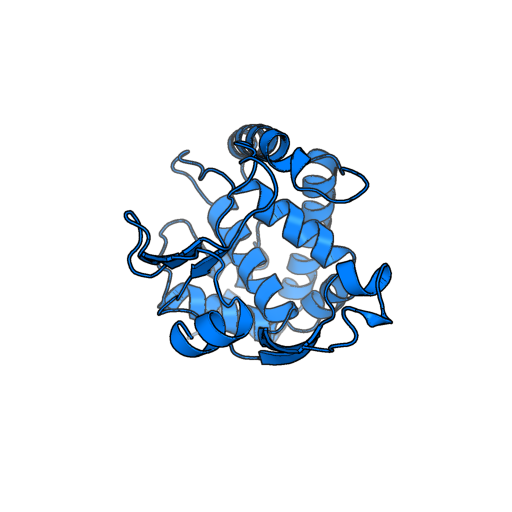9 -5.965 1.00 97.62 89 PHE A O 1
ATOM 749 N N . TYR A 1 90 ? -0.808 -2.877 -7.398 1.00 97.75 90 TYR A N 1
ATOM 750 C CA . TYR A 1 90 ? -0.343 -1.965 -8.445 1.00 97.75 90 TYR A CA 1
ATOM 751 C C . TYR A 1 90 ? -0.423 -0.488 -8.044 1.00 97.75 90 TYR A C 1
ATOM 753 O O . TYR A 1 90 ? 0.473 0.289 -8.382 1.00 97.75 90 TYR A O 1
ATOM 761 N N . ASP A 1 91 ? -1.429 -0.092 -7.264 1.00 95.69 91 ASP A N 1
ATOM 762 C CA . ASP A 1 91 ? -1.483 1.240 -6.658 1.00 95.69 91 ASP A CA 1
ATOM 763 C C . ASP A 1 91 ? -0.245 1.497 -5.781 1.00 95.69 91 ASP A C 1
ATOM 765 O O . ASP A 1 91 ? 0.413 2.527 -5.929 1.00 95.69 91 ASP A O 1
ATOM 769 N N . LYS A 1 92 ? 0.154 0.543 -4.931 1.00 96.75 92 LYS A N 1
ATOM 770 C CA . LYS A 1 92 ? 1.383 0.662 -4.124 1.00 96.75 92 LYS A CA 1
ATOM 771 C C . LYS A 1 92 ? 2.655 0.643 -4.980 1.00 96.75 92 LYS A C 1
ATOM 773 O O . LYS A 1 92 ? 3.586 1.397 -4.703 1.00 96.75 92 LYS A O 1
ATOM 778 N N . ILE A 1 93 ? 2.702 -0.174 -6.031 1.00 98.25 93 ILE A N 1
ATOM 779 C CA . ILE A 1 93 ? 3.838 -0.239 -6.963 1.00 98.25 93 ILE A CA 1
ATOM 780 C C . ILE A 1 93 ? 4.056 1.107 -7.665 1.00 98.25 93 ILE A C 1
ATOM 782 O O . ILE A 1 93 ? 5.183 1.595 -7.727 1.00 98.25 93 ILE A O 1
ATOM 786 N N . THR A 1 94 ? 2.989 1.746 -8.149 1.00 97.12 94 THR A N 1
ATOM 787 C CA . THR A 1 94 ? 3.080 3.062 -8.806 1.00 97.12 94 THR A CA 1
ATOM 788 C C . THR A 1 94 ? 3.420 4.184 -7.822 1.00 97.12 94 THR A C 1
ATOM 790 O O . THR A 1 94 ? 4.163 5.100 -8.173 1.00 97.12 94 THR A O 1
ATOM 793 N N . ILE A 1 95 ? 2.963 4.081 -6.570 1.00 95.50 95 ILE A N 1
ATOM 794 C CA . ILE A 1 95 ? 3.383 4.941 -5.454 1.00 95.50 95 ILE A CA 1
ATOM 795 C C . ILE A 1 95 ? 4.902 4.839 -5.235 1.00 95.50 95 ILE A C 1
ATOM 797 O O . ILE A 1 95 ? 5.581 5.867 -5.253 1.00 95.50 95 ILE A O 1
ATOM 801 N N . LEU A 1 96 ? 5.463 3.628 -5.109 1.00 97.19 96 LEU A N 1
ATOM 802 C CA . LEU A 1 96 ? 6.915 3.460 -4.963 1.00 97.19 96 LEU A CA 1
ATOM 803 C C . LEU A 1 96 ? 7.686 3.948 -6.192 1.00 97.19 96 LEU A C 1
ATOM 805 O O . LEU A 1 96 ? 8.735 4.564 -6.030 1.00 97.19 96 LEU A O 1
ATOM 809 N N . HIS 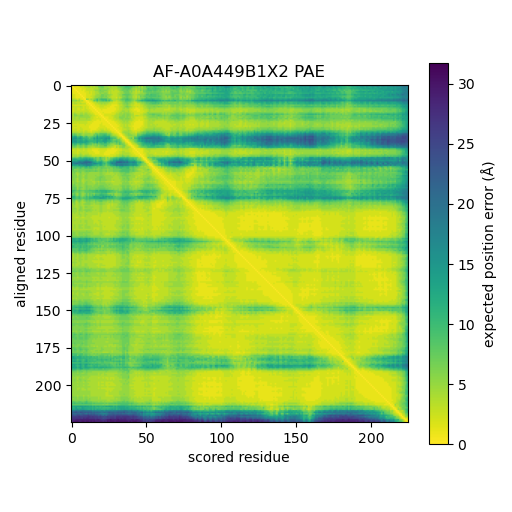A 1 97 ? 7.157 3.753 -7.402 1.00 97.81 97 HIS A N 1
ATOM 810 C CA . HIS A 1 97 ? 7.777 4.284 -8.617 1.00 97.81 97 HIS A CA 1
ATOM 811 C C . HIS A 1 97 ? 7.886 5.794 -8.627 1.00 97.81 97 HIS A C 1
ATOM 813 O O . HIS A 1 97 ? 8.961 6.336 -8.897 1.00 97.81 97 HIS A O 1
ATOM 819 N N . ARG A 1 98 ? 6.802 6.478 -8.270 1.00 95.56 98 A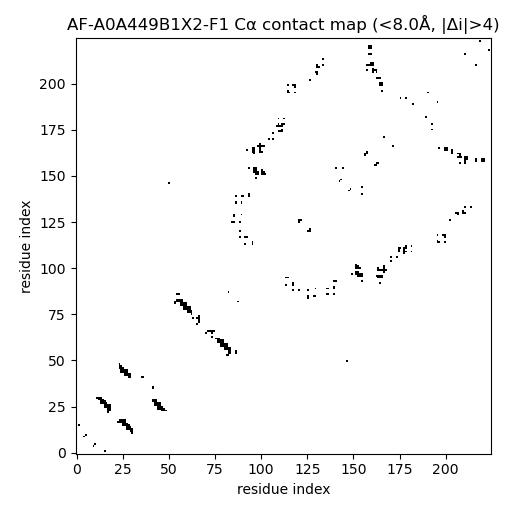RG A N 1
ATOM 820 C CA . ARG A 1 98 ? 6.816 7.927 -8.133 1.00 95.56 98 ARG A CA 1
ATOM 821 C C . ARG A 1 98 ? 7.883 8.371 -7.135 1.00 95.56 98 ARG A C 1
ATOM 823 O O . ARG A 1 98 ? 8.672 9.256 -7.445 1.00 95.56 98 ARG A O 1
ATOM 830 N N . GLU A 1 99 ? 7.952 7.753 -5.959 1.00 94.06 99 GLU A N 1
ATOM 831 C CA . GLU A 1 99 ? 8.940 8.156 -4.952 1.00 94.06 99 GLU A CA 1
ATOM 832 C C . GLU A 1 99 ? 10.375 7.793 -5.311 1.00 94.06 99 GLU A C 1
ATOM 834 O O . GLU A 1 99 ? 11.290 8.557 -5.016 1.00 94.06 99 GLU A O 1
ATOM 839 N N . ALA A 1 100 ? 10.598 6.669 -5.986 1.00 95.25 100 ALA A N 1
ATOM 840 C CA . ALA A 1 100 ? 11.926 6.287 -6.442 1.00 95.25 100 ALA A CA 1
ATOM 841 C C . ALA A 1 100 ? 12.485 7.253 -7.502 1.00 95.25 100 ALA A C 1
ATOM 843 O O . ALA A 1 100 ? 13.703 7.319 -7.703 1.00 95.25 100 ALA A O 1
ATOM 844 N N . ASN A 1 101 ? 11.610 8.017 -8.158 1.00 95.25 101 ASN A N 1
ATOM 845 C CA . ASN A 1 101 ? 11.948 9.094 -9.083 1.00 95.25 101 ASN A CA 1
ATOM 846 C C . ASN A 1 101 ? 11.998 10.486 -8.430 1.00 95.25 101 ASN A C 1
ATOM 848 O O . ASN A 1 101 ? 12.289 11.465 -9.115 1.00 95.25 101 ASN A O 1
ATOM 852 N N . ARG A 1 102 ? 11.741 10.610 -7.123 1.00 93.00 102 ARG A N 1
ATOM 853 C CA . ARG A 1 102 ? 11.803 11.895 -6.421 1.00 93.00 102 ARG A CA 1
ATOM 854 C C . ARG A 1 102 ? 13.213 12.490 -6.489 1.00 93.00 102 ARG A C 1
ATOM 856 O O . ARG A 1 102 ? 14.190 11.842 -6.122 1.00 93.00 102 ARG A O 1
ATOM 863 N N . ILE A 1 103 ? 13.289 13.760 -6.885 1.00 88.81 103 ILE A N 1
ATOM 864 C CA . ILE A 1 103 ? 14.550 14.511 -7.033 1.00 88.81 103 ILE A CA 1
ATOM 865 C C . ILE A 1 103 ? 14.702 15.687 -6.058 1.00 88.81 103 ILE A C 1
ATOM 867 O O . ILE A 1 103 ? 15.798 16.209 -5.905 1.00 88.81 103 ILE A O 1
ATOM 871 N N . ASN A 1 104 ? 13.633 16.100 -5.371 1.00 89.62 104 ASN A N 1
ATOM 872 C CA . ASN A 1 104 ? 13.648 17.290 -4.507 1.00 89.62 104 ASN A CA 1
ATOM 873 C C . ASN A 1 104 ? 14.239 17.056 -3.103 1.00 89.62 104 ASN A C 1
ATOM 875 O O . ASN A 1 104 ? 14.294 17.988 -2.309 1.00 89.62 104 ASN A O 1
ATOM 879 N N . GLY A 1 105 ? 14.617 15.818 -2.765 1.00 86.44 105 GLY A N 1
ATOM 880 C CA . GLY A 1 105 ? 15.172 15.456 -1.454 1.00 86.44 105 GLY A CA 1
ATOM 881 C C . GLY A 1 105 ? 14.200 15.552 -0.269 1.00 86.44 105 GLY A C 1
ATOM 882 O O . GLY A 1 105 ? 14.575 15.197 0.844 1.00 86.44 105 GLY A O 1
ATOM 883 N N . ASN A 1 106 ? 12.955 15.987 -0.487 1.00 89.75 106 ASN A N 1
ATOM 884 C CA . ASN A 1 106 ? 11.937 16.080 0.553 1.00 89.75 106 ASN A CA 1
ATOM 885 C C . ASN A 1 106 ? 11.168 14.759 0.637 1.00 89.75 106 ASN A C 1
ATOM 887 O O . ASN A 1 106 ? 10.214 14.540 -0.116 1.00 89.75 106 ASN A O 1
ATOM 891 N N . TYR A 1 107 ? 11.620 13.862 1.510 1.00 89.69 107 TYR A N 1
ATOM 892 C CA . TYR A 1 107 ? 11.026 12.541 1.673 1.00 89.69 107 TYR A CA 1
ATOM 893 C C . TYR A 1 107 ? 9.876 12.565 2.690 1.00 89.69 107 TYR A C 1
ATOM 895 O O . TYR A 1 107 ? 10.037 13.097 3.790 1.00 89.69 107 TYR A O 1
ATOM 903 N N . PRO A 1 108 ? 8.717 11.975 2.353 1.00 85.56 108 PRO A N 1
ATOM 904 C CA . PRO A 1 108 ? 7.588 11.908 3.271 1.00 85.56 108 PRO A CA 1
ATOM 905 C C . PRO A 1 108 ? 7.904 11.035 4.494 1.00 85.56 108 PRO A C 1
ATOM 907 O O . PRO A 1 108 ? 8.587 10.014 4.396 1.00 85.56 108 PRO A O 1
ATOM 910 N N . LYS A 1 109 ? 7.348 11.416 5.648 1.00 86.25 109 LYS A N 1
ATOM 911 C CA . LYS A 1 109 ? 7.346 10.579 6.858 1.00 86.25 109 LYS A CA 1
ATOM 912 C C . LYS A 1 109 ? 6.398 9.391 6.684 1.00 86.25 109 LYS A C 1
ATOM 914 O O . LYS A 1 109 ? 5.468 9.453 5.878 1.00 86.25 109 LYS A O 1
ATOM 919 N N . LYS A 1 110 ? 6.580 8.344 7.493 1.00 86.31 110 LYS A N 1
ATOM 920 C CA . LYS A 1 110 ? 5.722 7.151 7.545 1.00 86.31 110 LYS A CA 1
ATOM 921 C C . LYS A 1 110 ? 5.658 6.381 6.225 1.00 86.31 110 LYS A C 1
ATOM 923 O O . LYS A 1 110 ? 4.725 5.611 6.022 1.00 86.31 110 LYS A O 1
ATOM 928 N N . TYR A 1 111 ? 6.623 6.567 5.330 1.00 89.56 111 TYR A N 1
ATOM 929 C CA . TYR A 1 111 ? 6.603 5.995 3.987 1.00 89.56 111 TYR A CA 1
ATOM 930 C C . TYR A 1 111 ? 7.214 4.597 3.891 1.00 89.56 111 TYR A C 1
ATOM 932 O O . TYR A 1 111 ? 6.891 3.841 2.973 1.00 89.56 111 TYR A O 1
ATOM 940 N N . SER A 1 112 ? 8.050 4.219 4.861 1.00 92.62 112 SER A N 1
ATOM 941 C CA . SER A 1 112 ? 8.620 2.871 4.975 1.00 92.62 112 SER A CA 1
ATOM 942 C C . SER A 1 112 ? 7.545 1.775 4.980 1.00 92.62 112 SER A C 1
ATOM 944 O O . SER A 1 112 ? 7.774 0.691 4.442 1.00 92.62 112 SER A O 1
ATOM 946 N N . ARG A 1 113 ? 6.334 2.082 5.474 1.00 92.69 113 ARG A N 1
ATOM 947 C CA . ARG A 1 113 ? 5.167 1.182 5.450 1.00 92.69 113 ARG A CA 1
ATOM 948 C C . ARG A 1 113 ? 4.821 0.675 4.055 1.00 92.69 113 ARG A C 1
ATOM 950 O O . ARG A 1 113 ? 4.469 -0.483 3.911 1.00 92.69 113 ARG A O 1
ATOM 957 N N . HIS A 1 114 ? 4.971 1.497 3.012 1.00 95.38 114 HIS A N 1
ATOM 958 C CA . HIS A 1 114 ? 4.642 1.077 1.648 1.00 95.38 114 HIS A CA 1
ATOM 959 C C . HIS A 1 114 ? 5.600 -0.001 1.131 1.00 95.38 114 HIS A C 1
ATOM 961 O O . HIS A 1 114 ? 5.173 -0.908 0.418 1.00 95.38 114 HIS A O 1
ATOM 967 N N . TYR A 1 115 ? 6.875 0.071 1.525 1.00 96.25 115 TYR A N 1
ATOM 968 C CA . TYR A 1 115 ? 7.863 -0.960 1.214 1.00 96.25 115 TYR A CA 1
ATOM 969 C C . TYR A 1 115 ? 7.541 -2.262 1.951 1.00 96.25 115 TYR A C 1
ATOM 971 O O . TYR A 1 115 ? 7.540 -3.327 1.333 1.00 96.25 115 TYR A O 1
ATOM 979 N N . TYR A 1 116 ? 7.214 -2.170 3.244 1.00 95.44 116 TYR A N 1
ATOM 980 C CA . TYR A 1 116 ? 6.810 -3.324 4.048 1.00 95.44 116 TYR A CA 1
ATOM 981 C C . TYR A 1 116 ? 5.528 -3.986 3.520 1.00 95.44 116 TYR A C 1
ATOM 983 O O . TYR A 1 116 ? 5.487 -5.203 3.353 1.00 95.44 116 TYR A O 1
ATOM 991 N N . ASP A 1 117 ? 4.512 -3.194 3.171 1.00 95.38 117 ASP A N 1
ATOM 992 C CA . ASP A 1 117 ? 3.260 -3.693 2.600 1.00 95.38 117 ASP A CA 1
ATOM 993 C C . ASP A 1 117 ? 3.515 -4.496 1.321 1.00 95.38 117 ASP A C 1
ATOM 995 O O . ASP A 1 117 ? 3.025 -5.613 1.186 1.00 95.38 117 ASP A O 1
ATOM 999 N N . ILE A 1 118 ? 4.308 -3.958 0.384 1.00 97.88 118 ILE A N 1
ATOM 1000 C CA . ILE A 1 118 ? 4.639 -4.667 -0.860 1.00 97.88 118 ILE A CA 1
ATOM 1001 C C . ILE A 1 118 ? 5.426 -5.940 -0.561 1.00 97.88 118 ILE A C 1
ATOM 1003 O O . ILE A 1 118 ? 5.135 -6.969 -1.165 1.00 97.88 118 ILE A O 1
ATOM 1007 N N . TYR A 1 119 ? 6.375 -5.899 0.377 1.00 97.19 119 TYR A N 1
ATOM 1008 C CA . TYR A 1 119 ? 7.106 -7.087 0.809 1.00 97.19 119 TYR A CA 1
ATOM 1009 C C . TYR A 1 119 ? 6.150 -8.191 1.288 1.00 97.19 119 TYR A C 1
ATOM 1011 O O . TYR A 1 119 ? 6.188 -9.294 0.749 1.00 97.19 119 TYR A O 1
ATOM 1019 N N . LYS A 1 120 ? 5.218 -7.880 2.199 1.00 95.88 120 LYS A N 1
ATOM 1020 C CA . LYS A 1 120 ? 4.213 -8.844 2.680 1.00 95.88 120 LYS A CA 1
ATOM 1021 C C . LYS A 1 120 ? 3.264 -9.304 1.575 1.00 95.88 120 LYS A C 1
ATOM 1023 O O . LYS A 1 120 ? 2.901 -10.473 1.518 1.00 95.88 120 LYS A O 1
ATOM 1028 N N . MET A 1 121 ? 2.870 -8.414 0.666 1.00 97.25 121 MET A N 1
ATOM 1029 C CA . MET A 1 121 ? 2.015 -8.776 -0.468 1.00 97.25 121 MET A CA 1
ATOM 1030 C C . MET A 1 121 ? 2.723 -9.737 -1.434 1.00 97.25 121 MET A C 1
ATOM 1032 O O . MET A 1 121 ? 2.071 -10.628 -1.979 1.00 97.25 121 MET A O 1
ATOM 1036 N N . LEU A 1 122 ? 4.040 -9.610 -1.617 1.00 97.94 122 LEU A N 1
ATOM 1037 C CA . LEU A 1 122 ? 4.846 -10.502 -2.458 1.00 97.94 122 LEU A CA 1
ATOM 1038 C C . LEU A 1 122 ? 5.009 -11.917 -1.888 1.00 97.94 122 LEU A C 1
ATOM 1040 O O . LEU A 1 122 ? 5.314 -12.826 -2.657 1.00 97.94 122 LEU A O 1
ATOM 1044 N N . GLU A 1 123 ? 4.777 -12.120 -0.590 1.00 95.50 123 GLU A N 1
ATOM 1045 C CA . GLU A 1 123 ? 4.731 -13.454 0.035 1.00 95.50 123 GLU A CA 1
ATOM 1046 C C . GLU A 1 123 ? 3.434 -14.218 -0.301 1.00 95.50 123 GLU A C 1
ATOM 1048 O O . GLU A 1 123 ? 3.298 -15.397 0.014 1.00 95.50 123 GLU A O 1
ATOM 1053 N N . SER A 1 124 ? 2.474 -13.565 -0.962 1.00 95.75 124 SER A N 1
ATOM 1054 C CA . SER A 1 124 ? 1.230 -14.178 -1.432 1.00 95.75 124 SER A CA 1
ATOM 1055 C C . SER A 1 124 ? 1.267 -14.497 -2.935 1.00 95.75 124 SER A C 1
ATOM 1057 O O . SER A 1 124 ? 2.214 -14.169 -3.652 1.00 95.75 124 SER A O 1
ATOM 1059 N N . ASN A 1 125 ? 0.169 -15.047 -3.468 1.00 96.50 125 ASN A N 1
ATOM 1060 C CA . ASN A 1 125 ? 0.014 -15.285 -4.911 1.00 96.50 125 ASN A CA 1
ATOM 1061 C C . ASN A 1 125 ? 0.014 -14.010 -5.779 1.00 96.50 125 ASN A C 1
ATOM 1063 O O . ASN A 1 125 ? -0.018 -14.102 -7.009 1.00 96.50 125 ASN A O 1
ATOM 1067 N N . LEU A 1 126 ? 0.041 -12.821 -5.168 1.00 97.88 126 LEU A N 1
ATOM 1068 C CA . LEU A 1 126 ? 0.097 -11.553 -5.884 1.00 97.88 126 LEU A CA 1
ATOM 1069 C C . LEU A 1 126 ? 1.359 -11.406 -6.727 1.00 97.88 126 LEU A C 1
ATOM 1071 O O . LEU A 1 126 ? 1.260 -10.817 -7.798 1.00 97.88 126 LEU A O 1
ATOM 1075 N N . ARG A 1 127 ? 2.497 -11.982 -6.309 1.00 97.88 127 ARG A N 1
ATOM 1076 C CA . ARG A 1 127 ? 3.739 -11.929 -7.094 1.00 97.88 127 ARG A CA 1
ATOM 1077 C C . ARG A 1 127 ? 3.566 -12.528 -8.485 1.00 97.88 127 ARG A C 1
ATOM 1079 O O . ARG A 1 127 ? 4.013 -11.944 -9.459 1.00 97.88 127 ARG A O 1
ATOM 1086 N N . GLU A 1 128 ? 2.930 -13.689 -8.597 1.00 98.12 128 GLU A N 1
ATOM 1087 C CA . GLU A 1 128 ? 2.718 -14.325 -9.901 1.00 98.12 128 GLU A CA 1
ATOM 1088 C C . GLU A 1 128 ? 1.585 -13.662 -10.680 1.00 98.12 128 GLU A C 1
ATOM 1090 O O . GLU A 1 128 ? 1.682 -13.471 -11.895 1.00 98.12 128 GLU A O 1
ATOM 1095 N N . LYS A 1 129 ? 0.502 -13.288 -9.987 1.00 98.00 129 LYS A N 1
ATOM 1096 C CA . LYS A 1 129 ? -0.637 -12.606 -10.607 1.00 98.00 129 LYS A CA 1
ATOM 1097 C C . LYS A 1 129 ? -0.218 -11.286 -11.241 1.00 98.00 129 LYS A C 1
ATOM 1099 O O . LYS A 1 129 ? -0.641 -11.002 -12.359 1.00 98.00 129 LYS A O 1
ATOM 1104 N N . SER A 1 130 ? 0.632 -10.508 -10.579 1.00 98.12 130 SER A N 1
ATOM 1105 C CA . SER A 1 130 ? 1.076 -9.209 -11.079 1.00 98.12 130 SER A CA 1
ATOM 1106 C C . SER A 1 130 ? 1.977 -9.289 -12.312 1.00 98.12 130 SER A C 1
ATOM 1108 O O . SER A 1 130 ? 2.078 -8.320 -13.060 1.00 98.12 130 SER A O 1
ATOM 1110 N N . LEU A 1 131 ? 2.612 -10.428 -12.578 1.00 98.25 131 LEU A N 1
ATOM 1111 C CA . LEU A 1 131 ? 3.389 -10.620 -13.805 1.00 98.25 131 LEU A CA 1
ATOM 1112 C C . LEU A 1 131 ? 2.499 -10.977 -15.003 1.00 98.25 131 LEU A C 1
ATOM 1114 O O . LEU A 1 131 ? 2.894 -10.760 -16.144 1.00 98.25 131 LEU A O 1
ATOM 1118 N N . LYS A 1 132 ? 1.295 -11.509 -14.752 1.00 97.62 132 LYS A N 1
ATOM 1119 C CA . LYS A 1 132 ? 0.369 -12.009 -15.783 1.00 97.62 132 LYS A CA 1
ATOM 1120 C C . LYS A 1 132 ? -0.760 -11.033 -16.142 1.00 97.62 132 LYS A C 1
ATOM 1122 O O . LYS A 1 132 ? -1.428 -11.242 -17.144 1.00 97.62 132 LYS A O 1
ATOM 1127 N N . ASN A 1 133 ? -0.989 -9.989 -15.343 1.00 97.44 133 ASN A N 1
ATOM 1128 C CA . ASN A 1 133 ? -2.170 -9.118 -15.444 1.00 97.44 133 ASN A CA 1
ATOM 1129 C C . ASN A 1 133 ? -1.797 -7.645 -15.691 1.00 97.44 133 ASN A C 1
ATOM 1131 O O . ASN A 1 133 ? -2.273 -6.739 -15.007 1.00 97.44 133 ASN A O 1
ATOM 1135 N N . LEU A 1 134 ? -0.933 -7.400 -16.677 1.00 97.19 134 LEU A N 1
ATOM 1136 C CA . LEU A 1 134 ? -0.394 -6.064 -16.965 1.00 97.19 134 LEU A CA 1
ATOM 1137 C C . LEU A 1 134 ? -1.435 -5.074 -17.514 1.00 97.19 134 LEU A C 1
ATOM 1139 O O . LEU A 1 134 ? -1.257 -3.870 -17.353 1.00 97.19 134 LEU A O 1
ATOM 1143 N N . ASP A 1 135 ? -2.555 -5.554 -18.059 1.00 95.75 135 ASP A N 1
ATOM 1144 C CA . ASP A 1 135 ? -3.698 -4.702 -18.423 1.00 95.75 135 ASP A CA 1
ATOM 1145 C C . ASP A 1 135 ? -4.261 -3.936 -17.204 1.00 95.75 135 ASP A C 1
ATOM 1147 O O . ASP A 1 135 ? -4.628 -2.767 -17.309 1.00 95.75 135 ASP A O 1
ATOM 1151 N N . LEU A 1 136 ? -4.271 -4.551 -16.013 1.00 96.00 136 LEU A N 1
ATOM 1152 C CA . LEU A 1 136 ? -4.698 -3.873 -14.782 1.00 96.00 136 LEU A CA 1
ATOM 1153 C C . LEU A 1 136 ? -3.648 -2.858 -14.298 1.00 96.00 136 LEU A C 1
ATOM 1155 O O . LEU A 1 136 ? -3.996 -1.830 -13.724 1.00 96.00 136 LEU A O 1
ATOM 1159 N N . LEU A 1 137 ? -2.359 -3.110 -14.544 1.00 97.00 137 LEU A N 1
ATOM 1160 C CA . LEU A 1 137 ? -1.318 -2.111 -14.290 1.00 97.00 137 LEU A CA 1
ATOM 1161 C C . LEU A 1 137 ? -1.494 -0.894 -15.207 1.00 97.00 137 LEU A C 1
ATOM 1163 O O . LEU A 1 137 ? -1.338 0.235 -14.744 1.00 97.00 137 LEU A O 1
ATOM 1167 N N . GLU A 1 138 ? -1.859 -1.107 -16.474 1.00 95.69 138 GLU A N 1
ATOM 1168 C CA . GLU A 1 138 ? -2.171 -0.026 -17.416 1.00 95.69 138 GLU A CA 1
ATOM 1169 C C . GLU A 1 138 ? -3.294 0.871 -16.895 1.00 95.69 138 GLU A C 1
ATOM 1171 O O . GLU A 1 138 ? -3.129 2.090 -16.836 1.00 95.69 138 GLU A O 1
ATOM 1176 N N . SER A 1 139 ? -4.411 0.282 -16.455 1.00 94.62 139 SER A N 1
ATOM 1177 C CA . SER A 1 139 ? -5.542 1.064 -15.951 1.00 94.62 139 SER A CA 1
ATOM 1178 C C . SER A 1 139 ? -5.162 1.890 -14.719 1.00 94.62 139 SER A C 1
ATOM 1180 O O . SER A 1 139 ? -5.567 3.045 -14.603 1.00 94.62 139 SER A O 1
ATOM 1182 N N . VAL A 1 140 ? -4.328 1.343 -13.824 1.00 95.38 140 VAL A N 1
ATOM 1183 C CA . VAL A 1 140 ? -3.800 2.082 -12.666 1.00 95.38 140 VAL A CA 1
ATOM 1184 C C . VAL A 1 140 ? -2.911 3.243 -13.107 1.00 95.38 140 VAL A C 1
ATOM 1186 O O . VAL A 1 140 ? -3.048 4.345 -12.575 1.00 95.38 140 VAL A O 1
ATOM 1189 N N . ILE A 1 141 ? -2.018 3.036 -14.078 1.00 94.81 141 ILE A N 1
ATOM 1190 C CA . ILE A 1 141 ? -1.144 4.097 -14.597 1.00 94.81 141 ILE A CA 1
ATOM 1191 C C . ILE A 1 141 ? -1.973 5.241 -15.185 1.00 94.81 141 ILE A C 1
ATOM 1193 O O . ILE A 1 141 ? -1.753 6.400 -14.827 1.00 94.81 141 ILE A O 1
ATOM 1197 N N . GLU A 1 142 ? -2.938 4.934 -16.049 1.00 93.50 142 GLU A N 1
ATOM 1198 C CA . GLU A 1 142 ? -3.776 5.956 -16.683 1.00 93.50 142 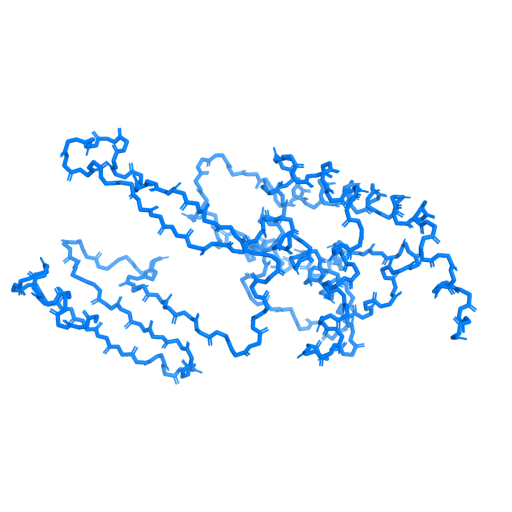GLU A CA 1
ATOM 1199 C C . GLU A 1 142 ? -4.639 6.699 -15.653 1.00 93.50 142 GLU A C 1
ATOM 1201 O O . GLU A 1 142 ? -4.746 7.928 -15.703 1.00 93.50 142 GLU A O 1
ATOM 1206 N N . PHE A 1 143 ? -5.149 5.996 -14.637 1.00 93.12 143 PHE A N 1
ATOM 1207 C CA . PHE A 1 143 ? -5.829 6.621 -13.506 1.00 93.12 143 PHE A CA 1
ATOM 1208 C C . PHE A 1 143 ? -4.914 7.598 -12.745 1.00 93.12 143 PHE A C 1
ATOM 1210 O O . PHE A 1 143 ? -5.284 8.752 -12.508 1.00 93.12 143 PHE A O 1
ATOM 1217 N N . LYS A 1 144 ? -3.684 7.183 -12.402 1.00 91.94 144 LYS A N 1
ATOM 1218 C CA . LYS A 1 144 ? -2.710 8.043 -11.706 1.00 91.94 144 LYS A CA 1
ATOM 1219 C C . LYS A 1 144 ? -2.321 9.263 -12.534 1.00 91.94 144 LYS A C 1
ATOM 1221 O O . LYS A 1 144 ? -2.233 10.353 -11.975 1.00 91.94 144 LYS A O 1
ATOM 1226 N N . LYS A 1 145 ? -2.115 9.105 -13.844 1.00 91.75 145 LYS A N 1
ATOM 1227 C CA . LYS A 1 145 ? -1.793 10.215 -14.755 1.00 91.75 145 LYS A CA 1
ATOM 1228 C C . LYS A 1 145 ? -2.907 11.258 -14.797 1.00 91.75 145 LYS A C 1
ATOM 1230 O O . LYS A 1 145 ? -2.613 12.448 -14.820 1.00 91.75 145 LYS A O 1
ATOM 1235 N N . LYS A 1 146 ? -4.168 10.819 -14.764 1.00 91.00 146 LYS A N 1
ATOM 1236 C CA . LYS A 1 146 ? -5.336 11.705 -14.813 1.00 91.00 146 LYS A CA 1
ATOM 1237 C C . LYS A 1 146 ? -5.587 12.455 -13.502 1.00 91.00 146 LYS A C 1
ATOM 1239 O O . LYS A 1 146 ? -5.887 13.642 -13.545 1.00 91.00 146 LYS A O 1
ATOM 1244 N N . PHE A 1 147 ? -5.485 11.780 -12.356 1.00 88.44 147 PHE A N 1
ATOM 1245 C CA . PHE A 1 147 ? -5.944 12.332 -11.071 1.00 88.44 147 PHE A CA 1
ATOM 1246 C C . PHE A 1 147 ? -4.827 12.721 -10.094 1.00 88.44 147 PHE A C 1
ATOM 1248 O O . PHE A 1 147 ? -5.070 13.484 -9.165 1.00 88.44 147 PHE A O 1
ATOM 1255 N N . TYR A 1 148 ? -3.603 12.228 -10.290 1.00 84.25 148 TYR A N 1
ATOM 1256 C CA . TYR A 1 148 ? -2.477 12.435 -9.374 1.00 84.25 148 TYR A CA 1
ATOM 1257 C C . TYR A 1 148 ? -1.255 12.979 -10.114 1.00 84.25 148 TYR A C 1
ATOM 1259 O O . TYR A 1 148 ? -0.192 12.347 -10.150 1.00 84.25 148 TYR A O 1
ATOM 1267 N N . HIS A 1 149 ? -1.411 14.168 -10.702 1.00 83.81 149 HIS A N 1
ATOM 1268 C CA . HIS A 1 149 ? -0.324 14.840 -11.403 1.00 83.81 149 HIS A CA 1
ATOM 1269 C C . HIS A 1 149 ? 0.863 15.084 -10.465 1.00 83.81 149 HIS A C 1
ATOM 1271 O O . HIS A 1 149 ? 0.738 15.672 -9.391 1.00 83.81 149 HIS A O 1
ATOM 1277 N N . CYS A 1 150 ? 2.037 14.619 -10.875 1.00 86.75 150 CYS A N 1
ATOM 1278 C CA . CYS A 1 150 ? 3.267 14.771 -10.120 1.00 86.75 150 CYS A CA 1
ATOM 1279 C C . CYS A 1 150 ? 4.446 14.777 -11.093 1.00 86.75 150 CYS A C 1
ATOM 1281 O O . CYS A 1 150 ? 4.688 13.789 -11.786 1.00 86.75 150 CYS A O 1
ATOM 1283 N N . ASN A 1 151 ? 5.192 15.885 -11.120 1.00 87.06 151 ASN A N 1
ATOM 1284 C CA . ASN A 1 151 ? 6.228 16.150 -12.129 1.00 87.06 151 ASN A CA 1
ATOM 1285 C C . ASN A 1 151 ? 7.347 15.103 -12.156 1.00 87.06 151 ASN A C 1
ATOM 1287 O O . ASN A 1 151 ? 7.989 14.912 -13.180 1.00 87.06 151 ASN A O 1
ATOM 1291 N N . PHE A 1 152 ? 7.592 14.431 -11.031 1.00 89.94 152 PHE A N 1
ATOM 1292 C CA . PHE A 1 152 ? 8.620 13.402 -10.919 1.00 89.94 152 PHE A CA 1
ATOM 1293 C C . PHE A 1 152 ? 8.053 11.979 -10.965 1.00 89.94 152 PHE A C 1
ATOM 1295 O O . PHE A 1 152 ? 8.811 11.032 -10.813 1.00 89.94 152 PHE A O 1
ATOM 1302 N N . ALA A 1 153 ? 6.747 11.782 -11.172 1.00 91.44 153 ALA A N 1
ATOM 1303 C CA . ALA A 1 153 ? 6.168 10.441 -11.145 1.00 91.44 153 ALA A CA 1
ATOM 1304 C C . ALA A 1 153 ? 6.659 9.536 -12.275 1.00 91.44 153 ALA A C 1
ATOM 1306 O O . ALA A 1 153 ? 6.802 8.335 -12.062 1.00 91.44 153 ALA A O 1
ATOM 1307 N N . ASN A 1 154 ? 6.923 10.118 -13.451 1.00 94.06 154 ASN A N 1
ATOM 1308 C CA . ASN A 1 154 ? 7.480 9.434 -14.619 1.00 94.06 154 ASN A CA 1
ATOM 1309 C C . ASN A 1 154 ? 6.746 8.136 -15.005 1.00 94.06 154 ASN A C 1
ATOM 1311 O O . ASN A 1 154 ? 7.372 7.212 -15.516 1.00 94.06 154 ASN A O 1
ATOM 1315 N N . TYR A 1 155 ? 5.420 8.070 -14.822 1.00 94.81 155 TYR A N 1
ATOM 1316 C CA . TYR A 1 155 ? 4.654 6.836 -15.036 1.00 94.81 155 TYR A CA 1
ATOM 1317 C C . TYR A 1 155 ? 4.816 6.240 -16.444 1.00 94.81 155 TYR A C 1
ATOM 1319 O O . TYR A 1 155 ? 4.823 5.020 -16.587 1.00 94.81 155 TYR A O 1
ATOM 1327 N N . ASP A 1 156 ? 5.033 7.064 -17.476 1.00 93.12 156 ASP A N 1
ATOM 1328 C CA . ASP A 1 156 ? 5.261 6.575 -18.842 1.00 93.12 156 ASP A CA 1
ATOM 1329 C C . ASP A 1 156 ? 6.553 5.747 -18.993 1.00 93.12 156 ASP A C 1
ATOM 1331 O O . ASP A 1 156 ? 6.684 4.956 -19.928 1.00 93.12 156 ASP A O 1
ATOM 1335 N N . GLN A 1 157 ? 7.510 5.869 -18.065 1.00 94.69 157 GLN A N 1
ATOM 1336 C CA . GLN A 1 157 ? 8.698 5.012 -18.035 1.00 94.69 157 GLN A CA 1
ATOM 1337 C C . GLN A 1 157 ? 8.354 3.554 -17.715 1.00 94.69 157 GLN A C 1
ATOM 1339 O O . GLN A 1 157 ? 9.064 2.654 -18.169 1.00 94.69 157 GLN A O 1
ATOM 1344 N N . ILE A 1 158 ? 7.255 3.301 -16.996 1.00 96.31 158 ILE A N 1
ATOM 1345 C CA . ILE A 1 158 ? 6.804 1.942 -16.684 1.00 96.31 158 ILE A CA 1
ATOM 1346 C C . ILE A 1 158 ? 6.502 1.186 -17.980 1.00 96.31 158 ILE A C 1
ATOM 1348 O O . ILE A 1 158 ? 6.972 0.064 -18.129 1.00 96.31 158 ILE A O 1
ATOM 1352 N N . TYR A 1 159 ? 5.854 1.821 -18.966 1.00 95.06 159 TYR A N 1
ATOM 1353 C CA . TYR A 1 159 ? 5.587 1.219 -20.281 1.00 95.06 159 TYR A CA 1
ATOM 1354 C C . TYR A 1 159 ? 6.854 0.786 -21.033 1.00 95.06 159 TYR A C 1
ATOM 1356 O O . TYR A 1 159 ? 6.803 -0.086 -21.894 1.00 95.06 159 TYR A O 1
ATOM 1364 N N . ARG A 1 160 ? 8.005 1.381 -20.701 1.00 94.12 160 ARG A N 1
ATOM 1365 C CA . ARG A 1 160 ? 9.308 1.122 -21.331 1.00 94.12 160 ARG A CA 1
ATOM 1366 C C . ARG A 1 160 ? 10.188 0.179 -20.506 1.00 94.12 160 ARG A C 1
ATOM 1368 O O . ARG A 1 160 ? 11.409 0.219 -20.652 1.00 94.12 160 ARG A O 1
ATOM 1375 N N . SER A 1 161 ? 9.594 -0.614 -19.610 1.00 96.00 161 SER A N 1
ATOM 1376 C CA . SER A 1 161 ? 10.314 -1.530 -18.708 1.00 96.00 161 SER A CA 1
ATOM 1377 C C . SER A 1 161 ? 11.342 -0.823 -17.817 1.00 96.00 161 SER A C 1
ATOM 1379 O O . SER A 1 161 ? 12.388 -1.386 -17.492 1.00 96.00 161 SER A O 1
ATOM 1381 N N . LYS A 1 162 ? 11.063 0.433 -17.451 1.00 97.06 162 LYS A N 1
ATOM 1382 C CA . LYS A 1 162 ? 11.877 1.245 -16.537 1.00 97.06 162 LYS A CA 1
ATOM 1383 C C . LYS A 1 162 ? 11.130 1.519 -15.233 1.00 97.06 162 LYS A C 1
ATOM 1385 O O . LYS A 1 162 ? 11.293 2.574 -14.621 1.00 97.06 162 LYS A O 1
ATOM 1390 N N . LEU A 1 163 ? 10.296 0.573 -14.801 1.00 98.00 163 LEU A N 1
ATOM 1391 C CA . LEU A 1 163 ? 9.715 0.625 -13.471 1.00 98.00 163 LEU A CA 1
ATOM 1392 C C . LEU A 1 163 ? 10.842 0.587 -12.438 1.00 98.00 163 LEU A C 1
ATOM 1394 O O . LEU A 1 163 ? 11.827 -0.135 -12.579 1.00 98.00 163 LEU A O 1
ATOM 1398 N N . LYS A 1 164 ? 10.673 1.390 -11.398 1.00 97.75 164 LYS A N 1
ATOM 1399 C CA . LYS A 1 164 ? 11.649 1.617 -10.337 1.00 97.75 164 LYS A CA 1
ATOM 1400 C C . LYS A 1 164 ? 10.906 1.494 -9.020 1.00 97.75 164 LYS A C 1
ATOM 1402 O O . LYS A 1 164 ? 9.876 2.124 -8.877 1.00 97.75 164 LYS A O 1
ATOM 1407 N N . LEU A 1 165 ? 11.374 0.676 -8.100 1.00 98.06 165 LEU A N 1
ATOM 1408 C CA . LEU A 1 165 ? 10.861 0.535 -6.739 1.00 98.06 165 LEU A CA 1
ATOM 1409 C C . LEU A 1 165 ? 11.900 1.007 -5.733 1.00 98.06 165 LEU A C 1
ATOM 1411 O O . LEU A 1 165 ? 11.541 1.481 -4.661 1.00 98.06 165 LEU A O 1
ATOM 1415 N N . ILE A 1 166 ? 13.185 0.875 -6.072 1.00 96.81 166 ILE A N 1
ATOM 1416 C CA . ILE A 1 166 ? 14.272 1.222 -5.161 1.00 96.81 166 ILE A CA 1
ATOM 1417 C C . ILE A 1 166 ? 14.642 2.701 -5.333 1.00 96.81 166 ILE A C 1
ATOM 1419 O O . ILE A 1 166 ? 15.022 3.106 -6.438 1.00 96.81 166 ILE A O 1
ATOM 1423 N N . PRO A 1 167 ? 14.535 3.525 -4.276 1.00 93.69 167 PRO A N 1
ATOM 1424 C CA . PRO A 1 167 ? 14.824 4.950 -4.353 1.00 93.69 167 PRO A CA 1
ATOM 1425 C C . PRO A 1 167 ? 16.337 5.211 -4.238 1.00 93.69 167 PRO A C 1
ATOM 1427 O O . PRO A 1 167 ? 17.152 4.290 -4.255 1.00 93.69 167 PRO A O 1
ATOM 1430 N N . SER A 1 168 ? 16.737 6.482 -4.162 1.00 93.94 168 SER A N 1
ATOM 1431 C CA . SER A 1 168 ? 18.145 6.846 -3.947 1.00 93.94 168 SER A CA 1
ATOM 1432 C C . SER A 1 168 ? 18.654 6.370 -2.578 1.00 93.94 168 SER A C 1
ATOM 1434 O O . SER A 1 168 ? 17.871 6.217 -1.643 1.00 93.94 168 SER A O 1
ATOM 1436 N N . GLN A 1 169 ? 19.973 6.212 -2.423 1.00 93.44 169 GLN A N 1
ATOM 1437 C CA . GLN A 1 169 ? 20.573 5.812 -1.142 1.00 93.44 169 GLN A CA 1
ATOM 1438 C C . GLN A 1 169 ? 20.197 6.766 0.007 1.00 93.44 169 GLN A C 1
ATOM 1440 O O . GLN A 1 169 ? 19.814 6.317 1.084 1.00 93.44 169 GLN A O 1
ATOM 1445 N N . LYS A 1 170 ? 20.181 8.079 -0.261 1.00 92.62 170 LYS A N 1
ATOM 1446 C CA . LYS A 1 170 ? 19.728 9.100 0.700 1.00 92.62 170 LYS A CA 1
ATOM 1447 C C . LYS A 1 170 ? 18.283 8.869 1.155 1.00 92.62 170 LYS A C 1
ATOM 1449 O O . LYS A 1 170 ? 17.962 9.060 2.321 1.00 92.62 170 LYS A O 1
ATOM 1454 N N . ALA A 1 171 ? 17.400 8.463 0.242 1.00 93.00 171 ALA A N 1
ATOM 1455 C CA . ALA A 1 171 ? 16.018 8.134 0.581 1.00 93.00 171 ALA A CA 1
ATOM 1456 C C . ALA A 1 171 ? 15.935 6.866 1.441 1.00 93.00 171 ALA A C 1
ATOM 1458 O O . ALA A 1 171 ? 15.169 6.824 2.400 1.00 93.00 171 ALA A O 1
ATOM 1459 N N . ILE A 1 172 ? 16.734 5.843 1.111 1.00 94.44 172 ILE A N 1
ATOM 1460 C CA . ILE A 1 172 ? 16.803 4.593 1.878 1.00 94.44 172 ILE A CA 1
ATOM 1461 C C . ILE A 1 172 ? 17.192 4.887 3.328 1.00 94.44 172 ILE A C 1
ATOM 1463 O O . ILE A 1 172 ? 16.514 4.411 4.229 1.00 94.44 172 ILE A O 1
ATOM 1467 N N . GLU A 1 173 ? 18.208 5.716 3.570 1.00 92.94 173 GLU A N 1
ATOM 1468 C CA . GLU A 1 173 ? 18.631 6.103 4.927 1.00 92.94 173 GLU A CA 1
ATOM 1469 C C . GLU A 1 173 ? 17.496 6.753 5.734 1.00 92.94 173 GLU A C 1
ATOM 1471 O O . GLU A 1 173 ? 17.283 6.422 6.903 1.00 92.94 173 GLU A O 1
ATOM 1476 N N . VAL A 1 174 ? 16.710 7.628 5.097 1.00 93.00 174 VAL A N 1
ATOM 1477 C CA . VAL A 1 174 ? 15.527 8.236 5.723 1.00 93.00 174 VAL A CA 1
ATOM 1478 C C . VAL A 1 174 ? 14.467 7.179 6.038 1.00 93.00 174 VAL A C 1
ATOM 1480 O O . VAL A 1 174 ? 13.940 7.145 7.152 1.00 93.00 174 VAL A O 1
ATOM 1483 N N . PHE A 1 175 ? 14.172 6.284 5.094 1.00 94.06 175 PHE A N 1
ATOM 1484 C CA . PHE A 1 175 ? 13.147 5.255 5.275 1.00 94.06 175 PHE A CA 1
ATOM 1485 C C . PHE A 1 175 ? 13.554 4.155 6.260 1.00 94.06 175 PHE A C 1
ATOM 1487 O O . PHE A 1 175 ? 12.683 3.613 6.933 1.00 94.06 175 PHE A O 1
ATOM 1494 N N . VAL A 1 176 ? 14.846 3.864 6.423 1.00 94.19 176 VAL A N 1
ATOM 1495 C CA . VAL A 1 176 ? 15.347 2.964 7.475 1.00 94.19 176 VAL A CA 1
ATOM 1496 C C . VAL A 1 176 ? 15.028 3.530 8.857 1.00 94.19 176 VAL A C 1
ATOM 1498 O O . VAL A 1 176 ? 14.565 2.799 9.734 1.00 94.19 176 VAL A O 1
ATOM 1501 N N . ASN A 1 177 ? 15.246 4.830 9.064 1.00 91.19 177 ASN A N 1
ATOM 1502 C CA . ASN A 1 177 ? 14.927 5.473 10.338 1.00 91.19 177 ASN A CA 1
ATOM 1503 C C . ASN A 1 177 ? 13.414 5.525 10.582 1.00 91.19 177 ASN A C 1
ATOM 1505 O O . ASN A 1 177 ? 12.970 5.208 11.681 1.00 91.19 177 ASN A O 1
ATOM 1509 N N . ASP A 1 178 ? 12.626 5.817 9.547 1.00 90.88 178 ASP A N 1
ATOM 1510 C CA . ASP A 1 178 ? 11.162 5.743 9.604 1.00 90.88 178 ASP A CA 1
ATOM 1511 C C . ASP A 1 178 ? 10.658 4.324 9.941 1.00 90.88 178 ASP A C 1
ATOM 1513 O O . ASP A 1 178 ? 9.761 4.154 10.766 1.00 90.88 178 ASP A O 1
ATOM 1517 N N . TYR A 1 179 ? 11.285 3.289 9.373 1.00 92.25 179 TYR A N 1
ATOM 1518 C CA . TYR A 1 179 ? 10.929 1.891 9.623 1.00 92.25 179 TYR A CA 1
ATOM 1519 C C . TYR A 1 179 ? 11.179 1.480 11.076 1.00 92.25 179 TYR A C 1
ATOM 1521 O O . TYR A 1 179 ? 10.368 0.763 11.659 1.00 92.25 179 TYR A O 1
ATOM 1529 N N . LYS A 1 180 ? 12.265 1.966 11.698 1.00 89.38 180 LYS A N 1
ATOM 1530 C CA . LYS A 1 180 ? 12.550 1.709 13.122 1.00 89.38 180 LYS A CA 1
ATOM 1531 C C . LYS A 1 180 ? 11.409 2.187 14.018 1.00 89.38 180 LYS A C 1
ATOM 1533 O O . LYS A 1 180 ? 11.026 1.453 14.922 1.00 89.38 180 LYS A O 1
ATOM 1538 N N . SER A 1 181 ? 10.835 3.356 13.734 1.00 84.12 181 SER A N 1
ATOM 1539 C CA . SER A 1 181 ? 9.689 3.891 14.480 1.00 84.12 181 SER A CA 1
ATOM 1540 C C . SER A 1 181 ? 8.400 3.090 14.273 1.00 84.12 181 SER A C 1
ATOM 1542 O O . SER A 1 181 ? 7.500 3.164 15.102 1.00 84.12 181 SER A O 1
ATOM 1544 N N . MET A 1 182 ? 8.297 2.314 13.191 1.00 82.94 182 MET A N 1
ATOM 1545 C CA . MET A 1 182 ? 7.127 1.487 12.884 1.00 82.94 182 MET A CA 1
ATOM 1546 C C . MET A 1 182 ? 7.217 0.066 13.463 1.00 82.94 182 MET A C 1
ATOM 1548 O O . MET A 1 182 ? 6.206 -0.631 13.501 1.00 82.94 182 MET A O 1
ATOM 1552 N N . LYS A 1 183 ? 8.393 -0.381 13.928 1.00 79.62 183 LYS A N 1
ATOM 1553 C CA . LYS A 1 183 ? 8.621 -1.770 14.371 1.00 79.62 183 LYS A CA 1
ATOM 1554 C C . LYS A 1 183 ? 7.619 -2.262 15.415 1.00 79.62 183 LYS A C 1
ATOM 1556 O O . LYS A 1 183 ? 7.180 -3.400 15.319 1.00 79.62 183 LYS A O 1
ATOM 1561 N N . ASN A 1 184 ? 7.204 -1.399 16.341 1.00 78.31 184 ASN A N 1
ATOM 1562 C CA . ASN A 1 184 ? 6.244 -1.747 17.396 1.00 78.31 184 ASN A CA 1
ATOM 1563 C C . ASN A 1 184 ? 4.839 -2.085 16.857 1.00 78.31 184 ASN A C 1
ATOM 1565 O O . ASN A 1 184 ? 4.026 -2.644 17.580 1.00 78.31 184 ASN A O 1
ATOM 1569 N N . MET A 1 185 ? 4.546 -1.750 15.596 1.00 76.62 185 MET A N 1
ATOM 1570 C CA . MET A 1 185 ? 3.277 -2.062 14.930 1.00 76.62 185 MET A CA 1
ATOM 1571 C C . MET A 1 185 ? 3.319 -3.369 14.123 1.00 76.62 185 MET A C 1
ATOM 1573 O O . MET A 1 185 ? 2.301 -3.766 13.557 1.00 76.62 185 MET A O 1
ATOM 1577 N N . ILE A 1 186 ? 4.485 -4.011 13.996 1.00 81.81 186 ILE A N 1
ATOM 1578 C CA . ILE A 1 186 ? 4.649 -5.235 13.208 1.00 81.81 186 ILE A CA 1
ATOM 1579 C C . ILE A 1 186 ? 4.326 -6.443 14.084 1.00 81.81 186 ILE A C 1
ATOM 1581 O O . ILE A 1 186 ? 4.880 -6.607 15.166 1.00 81.81 186 ILE A O 1
ATOM 1585 N N . PHE A 1 187 ? 3.433 -7.298 13.592 1.00 75.06 187 PHE A N 1
ATOM 1586 C CA . PHE A 1 187 ? 3.087 -8.552 14.249 1.00 75.06 187 PHE A CA 1
ATOM 1587 C C . PHE A 1 187 ? 4.063 -9.662 13.832 1.00 75.06 187 PHE A C 1
ATOM 1589 O O . PHE A 1 187 ? 4.288 -9.856 12.635 1.00 75.06 187 PHE A O 1
ATOM 1596 N N . GLY A 1 188 ? 4.595 -10.412 14.799 1.00 82.88 188 GLY A N 1
ATOM 1597 C CA . GLY A 1 188 ? 5.517 -11.526 14.554 1.00 82.88 188 GLY A CA 1
ATOM 1598 C C . GLY A 1 188 ? 6.952 -11.090 14.240 1.00 82.88 188 GLY A C 1
ATOM 1599 O O . GLY A 1 188 ? 7.434 -10.080 14.755 1.00 82.88 188 GLY A O 1
ATOM 1600 N N . ASP A 1 189 ? 7.643 -11.875 13.411 1.00 84.69 189 ASP A N 1
ATOM 1601 C CA . ASP A 1 189 ? 9.060 -11.663 13.109 1.00 84.69 189 ASP A CA 1
ATOM 1602 C C . ASP A 1 189 ? 9.305 -10.378 12.308 1.00 84.69 189 ASP A C 1
ATOM 1604 O O . ASP A 1 189 ? 8.721 -10.136 11.246 1.00 84.69 189 ASP A O 1
ATOM 1608 N N . ILE A 1 190 ? 10.234 -9.557 12.799 1.00 88.94 190 ILE A N 1
ATOM 1609 C CA . ILE A 1 190 ? 10.578 -8.275 12.184 1.00 88.94 190 ILE A CA 1
ATOM 1610 C C . ILE A 1 190 ? 11.690 -8.484 11.154 1.00 88.94 190 ILE A C 1
ATOM 1612 O O . ILE A 1 190 ? 12.869 -8.596 11.493 1.00 88.94 190 ILE A O 1
ATOM 1616 N N . VAL A 1 191 ? 11.321 -8.462 9.874 1.00 93.56 191 VAL A N 1
ATOM 1617 C CA . VAL A 1 191 ? 12.278 -8.460 8.759 1.00 93.56 191 VAL A CA 1
ATOM 1618 C C . VAL A 1 191 ? 13.089 -7.156 8.726 1.00 93.56 191 VAL A C 1
ATOM 1620 O O . VAL A 1 191 ? 12.582 -6.074 9.052 1.00 93.56 191 VAL A O 1
ATOM 1623 N N . SER A 1 192 ? 14.358 -7.237 8.320 1.00 94.25 192 SER A N 1
ATOM 1624 C CA . SER A 1 192 ? 15.201 -6.053 8.144 1.00 94.25 192 SER A CA 1
ATOM 1625 C C . SER A 1 192 ? 14.783 -5.239 6.915 1.00 94.25 192 SER A C 1
ATOM 1627 O O . SER A 1 192 ? 14.284 -5.779 5.922 1.00 94.25 192 SER A O 1
ATOM 1629 N N . PHE A 1 193 ? 15.001 -3.923 6.955 1.00 94.62 193 PHE A N 1
ATOM 1630 C CA . PHE A 1 193 ? 14.648 -3.064 5.823 1.00 94.62 193 PHE A CA 1
ATOM 1631 C C . PHE A 1 193 ? 15.515 -3.373 4.594 1.00 94.62 193 PHE A C 1
ATOM 1633 O O . PHE A 1 193 ? 15.050 -3.320 3.459 1.00 94.62 193 PHE A O 1
ATOM 1640 N N . GLU A 1 194 ? 16.759 -3.792 4.810 1.00 95.56 194 GLU A N 1
ATOM 1641 C CA . GLU A 1 194 ? 17.679 -4.238 3.767 1.00 95.56 194 GLU A CA 1
ATOM 1642 C C . GLU A 1 194 ? 17.122 -5.461 3.026 1.00 95.56 194 GLU A C 1
ATOM 1644 O O . GLU A 1 194 ? 17.162 -5.520 1.794 1.00 95.56 194 GLU A O 1
ATOM 1649 N N . GLN A 1 195 ? 16.539 -6.416 3.757 1.00 96.69 195 GLN A N 1
ATOM 1650 C CA . GLN A 1 195 ? 15.923 -7.605 3.173 1.00 96.69 195 GLN A CA 1
ATOM 1651 C C . GLN A 1 195 ? 14.640 -7.261 2.399 1.00 96.69 195 GLN A C 1
ATOM 1653 O O . GLN A 1 195 ? 14.410 -7.817 1.318 1.00 96.69 195 GLN A O 1
ATOM 1658 N N . ILE A 1 196 ? 13.845 -6.300 2.887 1.00 97.12 196 ILE A N 1
ATOM 1659 C CA . ILE A 1 196 ? 12.705 -5.734 2.147 1.00 97.12 196 ILE A CA 1
ATOM 1660 C C . ILE A 1 196 ? 13.192 -5.158 0.811 1.00 97.12 196 ILE A C 1
ATOM 1662 O O . ILE A 1 196 ? 12.711 -5.560 -0.249 1.00 97.12 196 ILE A O 1
ATOM 1666 N N . ILE A 1 197 ? 14.192 -4.273 0.834 1.00 97.88 197 ILE A N 1
ATOM 1667 C CA . ILE A 1 197 ? 14.740 -3.630 -0.369 1.00 97.88 197 ILE A CA 1
ATOM 1668 C C . ILE A 1 197 ? 15.301 -4.664 -1.352 1.00 97.88 197 ILE A C 1
ATOM 1670 O O . ILE A 1 197 ? 15.024 -4.582 -2.549 1.00 97.88 197 ILE A O 1
ATOM 1674 N N . LYS A 1 198 ? 16.023 -5.682 -0.875 1.00 98.19 198 LYS A N 1
ATOM 1675 C CA . LYS A 1 198 ? 16.542 -6.774 -1.715 1.00 98.19 198 LYS A CA 1
ATOM 1676 C C . LYS A 1 198 ? 15.421 -7.561 -2.404 1.00 98.19 198 LYS A C 1
ATOM 1678 O O . LYS A 1 198 ? 15.508 -7.860 -3.600 1.00 98.19 198 LYS A O 1
ATOM 1683 N N . THR A 1 199 ? 14.355 -7.865 -1.669 1.00 98.44 199 THR A N 1
ATOM 1684 C CA . THR A 1 199 ? 13.177 -8.570 -2.195 1.00 98.44 199 THR A CA 1
ATOM 1685 C C . THR A 1 199 ? 12.476 -7.735 -3.265 1.00 98.44 199 THR A C 1
ATOM 1687 O O . THR A 1 199 ? 12.236 -8.218 -4.373 1.00 98.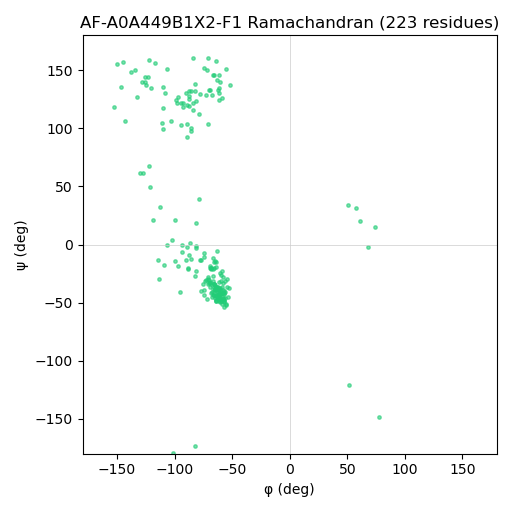44 199 THR A O 1
ATOM 1690 N N . LEU A 1 200 ? 12.231 -6.453 -2.981 1.00 98.56 200 LEU A N 1
ATOM 1691 C CA . LEU A 1 200 ? 11.611 -5.523 -3.925 1.00 98.56 200 LEU A CA 1
ATOM 1692 C C . LEU A 1 200 ? 12.482 -5.301 -5.163 1.00 98.56 200 LEU A C 1
ATOM 1694 O O . LEU A 1 200 ? 11.942 -5.230 -6.261 1.00 98.56 200 LEU A O 1
ATOM 1698 N N . LYS A 1 201 ? 13.814 -5.259 -5.031 1.00 98.56 201 LYS A N 1
ATOM 1699 C CA . LYS A 1 201 ? 14.721 -5.131 -6.181 1.00 98.56 201 LYS A CA 1
ATOM 1700 C C . LYS A 1 201 ? 14.650 -6.345 -7.104 1.00 98.56 201 LYS A C 1
ATOM 1702 O O . LYS A 1 201 ? 14.700 -6.201 -8.322 1.00 98.56 201 LYS A O 1
ATOM 1707 N N . THR A 1 202 ? 14.523 -7.537 -6.527 1.00 98.62 202 THR A N 1
ATOM 1708 C CA . THR A 1 202 ? 14.357 -8.773 -7.301 1.00 98.62 202 THR A CA 1
ATOM 1709 C C . THR A 1 202 ? 13.037 -8.731 -8.067 1.00 98.62 202 THR A C 1
ATOM 1711 O O . THR A 1 202 ? 13.017 -8.932 -9.279 1.00 98.62 202 THR A O 1
ATOM 1714 N N . TYR A 1 203 ? 11.954 -8.362 -7.383 1.00 98.75 203 TYR A N 1
ATOM 1715 C CA . TYR A 1 203 ? 10.640 -8.224 -7.998 1.00 98.75 203 TYR A CA 1
ATOM 1716 C C . TYR A 1 203 ? 10.571 -7.110 -9.062 1.00 98.75 203 TYR A C 1
ATOM 1718 O O . TYR A 1 203 ? 9.946 -7.300 -10.101 1.00 98.75 203 TYR A O 1
ATOM 1726 N N . GLU A 1 204 ? 11.242 -5.972 -8.855 1.00 98.75 204 GLU A N 1
ATOM 1727 C CA . GLU A 1 204 ? 11.376 -4.897 -9.851 1.00 98.75 204 GLU A CA 1
ATOM 1728 C C . GLU A 1 204 ? 11.928 -5.442 -11.176 1.00 98.75 204 GLU A C 1
ATOM 1730 O O . GLU A 1 204 ? 11.393 -5.143 -12.246 1.00 98.75 204 GLU A O 1
ATOM 1735 N N . ASN A 1 205 ? 12.967 -6.280 -11.111 1.00 98.69 205 ASN A N 1
ATOM 1736 C CA . ASN A 1 205 ? 13.553 -6.905 -12.295 1.00 98.69 205 ASN A CA 1
ATOM 1737 C C . ASN A 1 205 ? 12.575 -7.877 -12.970 1.00 98.69 205 ASN A C 1
ATOM 1739 O O . ASN A 1 205 ? 12.465 -7.870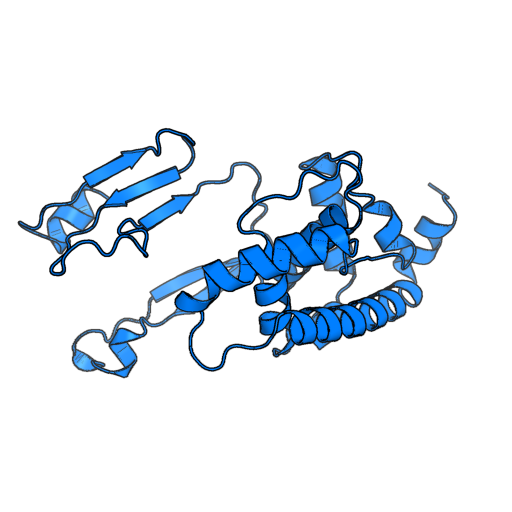 -14.197 1.00 98.69 205 ASN A O 1
ATOM 1743 N N . ASP A 1 206 ? 11.866 -8.696 -12.191 1.00 98.56 206 ASP A N 1
ATOM 1744 C CA . ASP A 1 206 ? 10.880 -9.651 -12.712 1.00 98.56 206 ASP A CA 1
ATOM 1745 C C . ASP A 1 206 ? 9.733 -8.928 -13.429 1.00 98.56 206 ASP A C 1
ATOM 1747 O O . ASP A 1 206 ? 9.386 -9.269 -14.563 1.00 98.56 206 ASP A O 1
ATOM 1751 N N . LEU A 1 207 ? 9.194 -7.873 -12.812 1.00 98.38 207 LEU A N 1
ATOM 1752 C CA . LEU A 1 207 ? 8.116 -7.080 -13.392 1.00 98.38 207 LEU A CA 1
ATOM 1753 C C . LEU A 1 207 ? 8.576 -6.344 -14.653 1.00 98.38 207 LEU A C 1
ATOM 1755 O O . LEU A 1 207 ? 7.870 -6.364 -15.657 1.00 98.38 207 LEU A O 1
ATOM 1759 N N . ASN A 1 208 ? 9.779 -5.763 -14.662 1.00 98.31 208 ASN A N 1
ATOM 1760 C CA . ASN A 1 208 ? 10.323 -5.128 -15.865 1.00 98.31 208 ASN A CA 1
ATOM 1761 C C . ASN A 1 208 ? 10.527 -6.124 -17.021 1.00 98.31 208 ASN A C 1
ATOM 1763 O O . ASN A 1 208 ? 10.266 -5.772 -18.173 1.00 98.31 208 ASN A O 1
ATOM 1767 N N . LYS A 1 209 ? 10.938 -7.371 -16.743 1.00 97.88 209 LYS A N 1
ATOM 1768 C CA . LYS A 1 209 ? 11.020 -8.439 -17.760 1.00 97.88 209 LYS A CA 1
ATOM 1769 C C . LYS A 1 209 ? 9.643 -8.803 -18.320 1.00 97.88 209 LYS A C 1
ATOM 1771 O O . LYS A 1 209 ? 9.503 -8.928 -19.539 1.00 97.88 209 LYS A O 1
ATOM 1776 N N . ALA A 1 210 ? 8.636 -8.939 -17.456 1.00 97.19 210 ALA A N 1
ATOM 1777 C CA . ALA A 1 210 ? 7.260 -9.207 -17.875 1.00 97.19 210 ALA A CA 1
ATOM 1778 C C . ALA A 1 210 ? 6.717 -8.068 -18.752 1.00 97.19 210 ALA A C 1
ATOM 1780 O O . ALA A 1 210 ? 6.233 -8.318 -19.851 1.00 97.19 210 ALA A O 1
ATOM 1781 N N . ILE A 1 211 ? 6.911 -6.817 -18.323 1.00 96.25 211 ILE A N 1
ATOM 1782 C CA . ILE A 1 211 ? 6.554 -5.613 -19.083 1.00 96.25 211 ILE A CA 1
ATOM 1783 C C . ILE A 1 211 ? 7.224 -5.605 -20.458 1.00 96.25 211 ILE A C 1
ATOM 1785 O O . ILE A 1 211 ? 6.567 -5.343 -21.460 1.00 96.25 211 ILE A O 1
ATOM 1789 N N . LYS A 1 212 ? 8.524 -5.919 -20.530 1.00 94.44 212 LYS A N 1
ATOM 1790 C CA . LYS A 1 212 ? 9.266 -5.944 -21.801 1.00 94.44 212 LYS A CA 1
ATOM 1791 C C . LYS A 1 212 ? 8.672 -6.940 -22.799 1.00 94.44 212 LYS A C 1
ATOM 1793 O O . LYS A 1 212 ? 8.744 -6.723 -24.004 1.00 94.44 212 LYS A O 1
ATOM 1798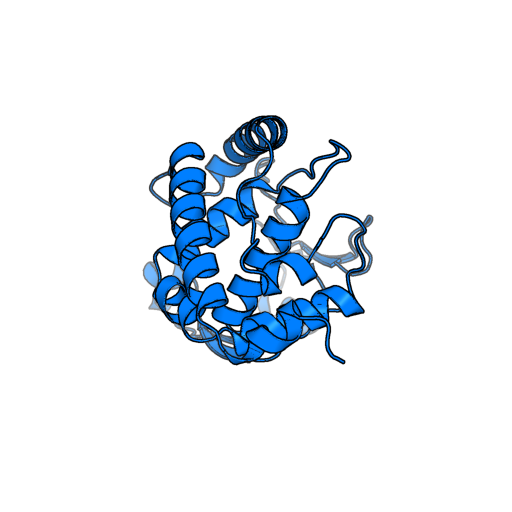 N N . SER A 1 213 ? 8.102 -8.025 -22.285 1.00 93.25 213 SER A N 1
ATOM 1799 C CA . SER A 1 213 ? 7.507 -9.105 -23.075 1.00 93.25 213 SER A CA 1
ATOM 1800 C C . SER A 1 213 ? 6.021 -8.867 -23.380 1.00 93.25 213 SER A C 1
ATOM 1802 O O . SER A 1 213 ? 5.394 -9.672 -24.067 1.00 93.25 213 SER A O 1
ATOM 1804 N N . PHE A 1 214 ? 5.435 -7.775 -22.882 1.00 93.75 214 PHE A N 1
ATOM 1805 C CA . PHE A 1 214 ? 4.021 -7.472 -23.050 1.00 93.75 214 PHE A CA 1
ATOM 1806 C C . PHE A 1 214 ? 3.766 -6.744 -24.371 1.00 93.75 214 PHE A C 1
ATOM 1808 O O . PHE A 1 214 ? 3.923 -5.529 -24.487 1.00 93.75 214 PHE A O 1
ATOM 1815 N N . TYR A 1 215 ? 3.353 -7.505 -25.386 1.00 86.69 215 TYR A N 1
ATOM 1816 C CA . TYR A 1 215 ? 3.204 -7.012 -26.759 1.00 86.69 215 TYR A CA 1
ATOM 1817 C C . TYR A 1 215 ? 2.236 -5.826 -26.895 1.00 86.69 215 TYR A C 1
ATOM 1819 O O . TYR A 1 215 ? 2.425 -5.004 -27.783 1.00 86.69 215 TYR A O 1
ATOM 1827 N N . LYS A 1 216 ? 1.234 -5.679 -26.015 1.00 87.69 216 LYS A N 1
ATOM 1828 C CA . LYS A 1 216 ? 0.317 -4.528 -26.043 1.00 87.69 216 LYS A CA 1
ATOM 1829 C C . LYS A 1 216 ? 1.011 -3.200 -25.747 1.00 87.69 216 LYS A C 1
ATOM 1831 O O . LYS A 1 216 ? 0.427 -2.157 -25.965 1.00 87.69 216 LYS A O 1
ATOM 1836 N N . TRP A 1 217 ? 2.235 -3.183 -25.233 1.00 89.19 217 TRP A N 1
ATOM 1837 C CA . TRP A 1 217 ? 2.939 -1.925 -24.973 1.00 89.19 217 TRP A CA 1
ATOM 1838 C C . TRP A 1 217 ? 4.065 -1.643 -25.965 1.00 89.19 217 TRP A C 1
ATOM 1840 O O . TRP A 1 217 ? 4.664 -0.571 -25.898 1.00 89.19 217 TRP A O 1
ATOM 1850 N N . THR A 1 218 ? 4.320 -2.523 -26.939 1.00 75.56 218 THR A N 1
ATOM 1851 C CA . THR A 1 218 ? 5.371 -2.292 -27.947 1.00 75.56 218 THR A CA 1
ATOM 1852 C C . THR A 1 218 ? 5.120 -1.031 -28.771 1.00 75.56 218 THR A C 1
ATOM 1854 O O . THR A 1 218 ? 6.059 -0.276 -29.008 1.00 75.56 218 THR A O 1
ATOM 1857 N N . TYR A 1 219 ? 3.869 -0.713 -29.120 1.00 68.31 219 TYR A N 1
ATOM 1858 C CA . TYR A 1 219 ? 3.540 0.532 -29.830 1.00 68.31 219 TYR A CA 1
ATOM 1859 C C . TYR A 1 219 ? 3.720 1.788 -28.961 1.00 68.31 219 TYR A C 1
ATOM 1861 O O . TYR A 1 219 ? 4.178 2.820 -29.453 1.00 68.31 219 TYR A O 1
ATOM 1869 N N . LYS A 1 220 ? 3.469 1.698 -27.645 1.00 67.88 220 LYS A N 1
ATOM 1870 C CA . LYS A 1 220 ? 3.691 2.810 -26.700 1.00 67.88 220 LYS A CA 1
ATOM 1871 C C . LYS A 1 220 ? 5.173 3.169 -26.541 1.00 67.88 220 LYS A C 1
ATOM 1873 O O . LYS A 1 220 ? 5.503 4.286 -26.142 1.00 67.88 220 LYS A O 1
ATOM 1878 N N . ILE A 1 221 ? 6.075 2.245 -26.874 1.00 58.44 221 ILE A N 1
ATOM 1879 C CA . ILE A 1 221 ? 7.525 2.478 -26.894 1.00 58.44 221 ILE A CA 1
ATOM 1880 C C . ILE A 1 221 ? 7.932 3.309 -28.121 1.00 58.44 221 ILE A C 1
ATOM 1882 O O . ILE A 1 221 ? 8.833 4.138 -28.010 1.00 58.44 221 ILE A O 1
ATOM 1886 N N . ILE A 1 222 ? 7.248 3.129 -29.256 1.00 57.62 222 ILE A N 1
ATOM 1887 C CA . ILE A 1 222 ? 7.600 3.727 -30.558 1.00 57.62 222 ILE A CA 1
ATOM 1888 C C . ILE A 1 222 ? 7.008 5.143 -30.720 1.00 57.62 222 ILE A C 1
ATOM 1890 O O . ILE A 1 222 ? 7.435 5.899 -31.586 1.00 57.62 222 ILE A O 1
ATOM 1894 N N . GLY A 1 223 ? 6.081 5.557 -29.849 1.00 53.28 223 GLY A N 1
ATOM 1895 C CA . GLY A 1 223 ? 5.504 6.909 -29.877 1.00 53.28 223 GLY A CA 1
ATOM 1896 C C . GLY A 1 223 ? 4.508 7.140 -31.016 1.00 53.28 223 GLY A C 1
ATOM 1897 O O . GLY A 1 223 ? 4.169 8.286 -31.301 1.00 53.28 223 GLY A O 1
ATOM 1898 N N . LEU A 1 224 ? 4.027 6.069 -31.647 1.00 42.78 224 LEU A N 1
ATOM 1899 C CA . LEU A 1 224 ? 2.957 6.132 -32.636 1.00 42.78 224 LEU A CA 1
ATOM 1900 C C . LEU A 1 224 ? 1.618 6.249 -31.893 1.00 42.78 224 LEU A C 1
ATOM 1902 O O . LEU A 1 224 ? 1.238 5.342 -31.149 1.00 42.78 224 LEU A O 1
ATOM 1906 N N . LYS A 1 225 ? 0.976 7.414 -32.036 1.00 43.50 225 LYS A N 1
ATOM 1907 C CA . LYS A 1 225 ? -0.431 7.645 -31.687 1.00 43.50 225 LYS A CA 1
ATOM 1908 C C . LYS A 1 225 ? -1.330 7.127 -32.797 1.00 43.50 225 LYS A C 1
ATOM 1910 O O . LYS A 1 225 ? -0.928 7.283 -33.970 1.00 43.50 225 LYS A O 1
#

pLDDT: mean 89.76, std 9.43, range [42.78, 98.75]